Protein AF-A0A377AF64-F1 (afdb_monomer_lite)

Structure (mmCIF, N/CA/C/O backbone):
data_AF-A0A377AF64-F1
#
_entry.id   AF-A0A377AF64-F1
#
loop_
_atom_site.group_PDB
_atom_site.id
_atom_site.type_symbol
_atom_site.label_atom_id
_atom_site.label_alt_id
_atom_site.label_comp_id
_atom_site.label_asym_id
_atom_site.label_entity_id
_atom_site.label_seq_id
_atom_site.pdbx_PDB_ins_code
_atom_site.Cartn_x
_atom_site.Cartn_y
_atom_site.Cartn_z
_atom_site.occupancy
_atom_site.B_iso_or_equiv
_atom_site.auth_seq_id
_atom_site.auth_comp_id
_atom_site.auth_asym_id
_atom_site.auth_atom_id
_atom_site.pdbx_PDB_model_num
ATOM 1 N N . MET A 1 1 ? 1.279 -4.311 23.537 1.00 76.44 1 MET A N 1
ATOM 2 C CA . MET A 1 1 ? 1.696 -5.360 22.582 1.00 76.44 1 MET A CA 1
ATOM 3 C C . MET A 1 1 ? 2.418 -6.544 23.223 1.00 76.44 1 MET A C 1
ATOM 5 O O . MET A 1 1 ? 2.157 -7.641 22.779 1.00 76.44 1 MET A O 1
ATOM 9 N N . LYS A 1 2 ? 3.216 -6.393 24.296 1.00 90.75 2 LYS A N 1
ATOM 10 C CA . LYS A 1 2 ? 3.966 -7.503 24.945 1.00 90.75 2 LYS A CA 1
ATOM 11 C C . LYS A 1 2 ? 3.147 -8.701 25.486 1.00 90.75 2 LYS A C 1
ATOM 13 O O . LYS A 1 2 ? 3.741 -9.623 26.019 1.00 90.75 2 LYS A O 1
ATOM 18 N N . LEU A 1 3 ? 1.816 -8.647 25.427 1.00 95.25 3 LEU A N 1
ATOM 19 C CA . LEU A 1 3 ? 0.912 -9.705 25.903 1.00 95.25 3 LEU A CA 1
ATOM 20 C C . LEU A 1 3 ? 0.254 -10.485 24.755 1.00 95.25 3 LEU A C 1
ATOM 22 O O . LEU A 1 3 ? -0.526 -11.391 25.016 1.00 95.25 3 LEU A O 1
ATOM 26 N N . ILE A 1 4 ? 0.501 -10.083 23.508 1.00 95.44 4 ILE A N 1
ATOM 27 C CA . ILE A 1 4 ? 0.009 -10.789 22.328 1.00 95.44 4 ILE A CA 1
ATOM 28 C C . ILE A 1 4 ? 1.118 -11.751 21.925 1.00 95.44 4 ILE A C 1
ATOM 30 O O . ILE A 1 4 ? 2.231 -11.299 21.653 1.00 95.44 4 ILE A O 1
ATOM 34 N N . ASP A 1 5 ? 0.803 -13.040 21.918 1.00 94.75 5 ASP A N 1
ATOM 35 C CA . ASP A 1 5 ? 1.682 -14.082 21.403 1.00 94.75 5 ASP A CA 1
ATOM 36 C C . ASP A 1 5 ? 1.204 -14.489 20.009 1.00 94.75 5 ASP A C 1
ATOM 38 O O . ASP A 1 5 ? -0.002 -14.617 19.778 1.00 94.75 5 ASP A O 1
ATOM 42 N N . VAL A 1 6 ? 2.140 -14.610 19.074 1.00 95.75 6 VAL A N 1
ATOM 43 C CA . VAL A 1 6 ? 1.848 -14.956 17.682 1.00 95.75 6 VAL A CA 1
ATOM 44 C C . VAL A 1 6 ? 2.880 -15.971 17.225 1.00 95.75 6 VAL A C 1
ATOM 46 O O . VAL A 1 6 ? 4.077 -15.686 17.205 1.00 95.75 6 VAL A O 1
ATOM 49 N N . GLU A 1 7 ? 2.400 -17.146 16.839 1.00 95.75 7 GLU A N 1
ATOM 50 C CA . GLU A 1 7 ? 3.217 -18.197 16.245 1.00 95.75 7 GLU A CA 1
ATOM 51 C C . GLU A 1 7 ? 3.264 -18.007 14.725 1.00 95.75 7 GLU A C 1
ATOM 53 O O . GLU A 1 7 ? 2.236 -17.777 14.086 1.00 95.75 7 GLU A O 1
ATOM 58 N N . TYR A 1 8 ? 4.462 -18.094 14.147 1.00 94.31 8 TYR A N 1
ATOM 59 C CA . TYR A 1 8 ? 4.683 -17.924 12.712 1.00 94.31 8 TYR A CA 1
ATOM 60 C C . TYR A 1 8 ? 5.377 -19.150 12.130 1.00 94.31 8 TYR A C 1
ATOM 62 O O . TYR A 1 8 ? 6.356 -19.645 12.690 1.00 94.31 8 TYR A O 1
ATOM 70 N N . GLU A 1 9 ? 4.940 -19.563 10.945 1.00 92.75 9 GLU A N 1
ATOM 71 C CA . GLU A 1 9 ? 5.767 -20.346 10.034 1.00 92.75 9 GLU A CA 1
ATOM 72 C C . GLU A 1 9 ? 6.558 -19.370 9.152 1.00 92.75 9 GLU A C 1
ATOM 74 O O . GLU A 1 9 ? 5.989 -18.627 8.352 1.00 92.75 9 GLU A O 1
ATOM 79 N N . VAL A 1 10 ? 7.877 -19.312 9.339 1.00 92.88 10 VAL A N 1
ATOM 80 C CA . VAL A 1 10 ? 8.728 -18.357 8.619 1.00 92.88 10 VAL A CA 1
ATOM 81 C C . VAL A 1 10 ? 9.065 -18.901 7.233 1.00 92.88 10 VAL A C 1
ATOM 83 O O . VAL A 1 10 ? 9.777 -19.895 7.105 1.00 92.88 10 VAL A O 1
ATOM 86 N N . LEU A 1 11 ? 8.598 -18.208 6.195 1.00 90.00 11 LEU A N 1
ATOM 87 C CA . LEU A 1 11 ? 8.912 -18.516 4.800 1.00 90.00 11 LEU A CA 1
ATOM 88 C C . LEU A 1 11 ? 10.160 -17.761 4.319 1.00 90.00 11 LEU A C 1
ATOM 90 O O . LEU A 1 11 ? 10.578 -16.759 4.906 1.00 90.00 11 LEU A O 1
ATOM 94 N N . LYS A 1 12 ? 10.759 -18.235 3.220 1.00 91.50 12 LYS A N 1
ATOM 95 C CA . LYS A 1 12 ? 11.899 -17.567 2.574 1.00 91.50 12 LYS A CA 1
ATOM 96 C C . LYS A 1 12 ? 11.463 -16.175 2.080 1.00 91.50 12 LYS A C 1
ATOM 98 O O . LYS A 1 12 ? 10.531 -16.097 1.282 1.00 91.50 12 LYS A O 1
ATOM 103 N N . PRO A 1 13 ? 12.115 -15.081 2.508 1.00 92.19 13 PRO A N 1
ATOM 104 C CA . PRO A 1 13 ? 11.788 -13.754 2.005 1.00 92.19 13 PRO A CA 1
ATOM 105 C C . PRO A 1 13 ? 12.255 -13.593 0.554 1.00 92.19 13 PRO A C 1
ATOM 107 O O . PRO A 1 13 ? 13.301 -14.117 0.167 1.00 92.19 13 PRO A O 1
ATOM 110 N N . VAL A 1 14 ? 11.486 -12.834 -0.224 1.00 91.94 14 VAL A N 1
ATOM 111 C CA . VAL A 1 14 ? 11.796 -12.441 -1.603 1.00 91.94 14 VAL A CA 1
ATOM 112 C C . VAL A 1 14 ? 12.057 -10.938 -1.611 1.00 91.94 14 VAL A C 1
ATOM 114 O O . VAL A 1 14 ? 11.153 -10.147 -1.350 1.00 91.94 14 VAL A O 1
ATOM 117 N N . MET A 1 15 ? 13.301 -10.541 -1.872 1.00 90.00 15 MET A N 1
ATOM 118 C CA . MET A 1 15 ? 13.790 -9.168 -1.689 1.00 90.00 15 MET A CA 1
ATOM 119 C C . MET A 1 15 ? 14.252 -8.509 -2.995 1.00 90.00 15 MET A C 1
ATOM 121 O O . MET A 1 15 ? 14.629 -7.332 -3.003 1.00 90.00 15 MET A O 1
ATOM 125 N N . SER A 1 16 ? 14.232 -9.242 -4.110 1.00 88.8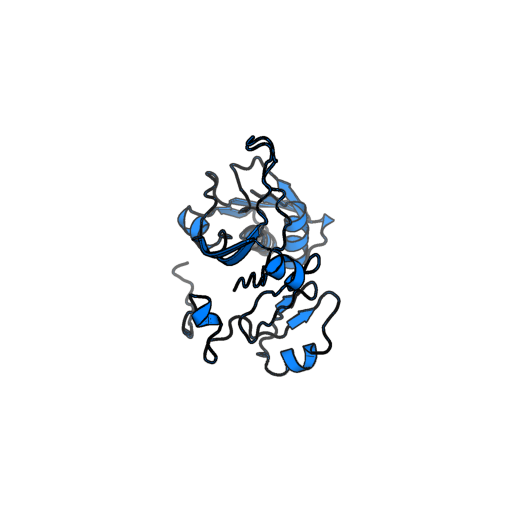8 16 SER A N 1
ATOM 126 C CA . SER A 1 16 ? 14.569 -8.723 -5.435 1.00 88.88 16 SER A CA 1
ATOM 127 C C . SER A 1 16 ? 13.618 -9.227 -6.520 1.00 88.88 16 SER A C 1
ATOM 129 O O . SER A 1 16 ? 12.899 -10.207 -6.342 1.00 88.88 16 SER A O 1
ATOM 131 N N . ILE A 1 17 ? 13.620 -8.537 -7.665 1.00 87.44 17 ILE A N 1
ATOM 132 C CA . ILE A 1 17 ? 12.829 -8.931 -8.838 1.00 87.44 17 ILE A CA 1
ATOM 133 C C . ILE A 1 17 ? 13.297 -10.296 -9.359 1.00 87.44 17 ILE A C 1
ATOM 135 O O . ILE A 1 17 ? 12.462 -11.135 -9.681 1.00 87.44 17 ILE A O 1
ATOM 139 N N . ASP A 1 18 ? 14.609 -10.535 -9.390 1.00 89.25 18 ASP A N 1
ATOM 140 C CA . ASP A 1 18 ? 15.175 -11.806 -9.850 1.00 89.25 18 ASP A CA 1
ATOM 141 C C . ASP A 1 18 ? 14.765 -12.964 -8.935 1.00 89.25 18 ASP A C 1
ATOM 143 O O . ASP A 1 18 ? 14.355 -14.015 -9.419 1.00 89.25 18 ASP A O 1
ATOM 147 N N . GLU A 1 19 ? 14.794 -12.752 -7.614 1.00 92.69 19 GLU A N 1
ATOM 148 C CA . GLU A 1 19 ? 14.295 -13.733 -6.645 1.00 92.69 19 GLU A CA 1
ATOM 149 C C . GLU A 1 19 ? 12.797 -13.990 -6.811 1.00 92.69 19 GLU A C 1
ATOM 151 O O . GLU A 1 19 ? 12.375 -15.133 -6.700 1.00 92.69 19 GLU A O 1
ATOM 156 N N . ALA A 1 20 ? 11.995 -12.958 -7.093 1.00 92.31 20 ALA A N 1
ATOM 157 C CA . ALA A 1 20 ? 10.553 -13.102 -7.291 1.00 92.31 20 ALA A CA 1
ATOM 158 C C . ALA A 1 20 ? 10.206 -13.862 -8.577 1.00 92.31 20 ALA A C 1
ATOM 160 O O . ALA A 1 20 ? 9.173 -14.528 -8.635 1.00 92.31 20 ALA A O 1
ATOM 161 N N . MET A 1 21 ? 11.057 -13.738 -9.599 1.00 89.19 21 MET A N 1
ATOM 162 C CA . MET A 1 21 ? 10.895 -14.364 -10.910 1.00 89.19 21 MET A CA 1
ATOM 163 C C . MET A 1 21 ? 11.502 -15.768 -11.008 1.00 89.19 21 MET A C 1
ATOM 165 O O . MET A 1 21 ? 11.299 -16.431 -12.029 1.00 89.19 21 MET A O 1
ATOM 169 N N . ALA A 1 22 ? 12.252 -16.209 -9.997 1.00 91.19 22 ALA A N 1
ATOM 170 C CA . ALA A 1 22 ? 12.804 -17.553 -9.959 1.00 91.19 22 ALA A CA 1
ATOM 171 C C . ALA A 1 22 ? 11.681 -18.604 -9.967 1.00 91.19 22 ALA A C 1
ATOM 173 O O . ALA A 1 22 ? 10.600 -18.392 -9.421 1.00 91.19 22 ALA A O 1
ATOM 174 N N . GLU A 1 23 ? 11.931 -19.751 -10.597 1.00 88.25 23 GLU A N 1
ATOM 175 C CA . GLU A 1 23 ? 10.934 -20.823 -10.724 1.00 88.25 23 GLU A CA 1
ATOM 176 C C . GLU A 1 23 ? 10.538 -21.419 -9.361 1.00 88.25 23 GLU A C 1
ATOM 178 O O . GLU A 1 23 ? 9.404 -21.855 -9.181 1.00 88.25 23 GLU A O 1
ATOM 183 N N . ASP A 1 24 ? 11.453 -21.381 -8.388 1.00 89.56 24 ASP A N 1
ATOM 184 C CA . ASP A 1 24 ? 11.275 -21.844 -7.010 1.00 89.56 24 ASP A CA 1
ATOM 185 C C . ASP A 1 24 ? 10.905 -20.717 -6.026 1.00 89.56 24 ASP A C 1
ATOM 187 O O . ASP A 1 24 ? 10.957 -20.909 -4.806 1.00 89.56 24 ASP A O 1
ATOM 191 N N . ALA A 1 25 ? 10.557 -19.526 -6.527 1.00 91.88 25 ALA A N 1
ATOM 192 C CA . ALA A 1 25 ? 10.189 -18.399 -5.684 1.00 91.88 25 ALA A CA 1
ATOM 193 C C . ALA A 1 25 ? 8.916 -18.708 -4.872 1.00 91.88 25 ALA A C 1
ATOM 195 O O . ALA A 1 25 ? 7.919 -19.165 -5.438 1.00 91.88 25 ALA A O 1
ATOM 196 N N . PRO A 1 26 ? 8.893 -18.403 -3.562 1.00 91.06 26 PRO A N 1
ATOM 197 C CA . PRO A 1 26 ? 7.657 -18.405 -2.791 1.00 91.06 26 PRO A CA 1
ATOM 198 C C . PRO A 1 26 ? 6.610 -17.504 -3.455 1.00 91.06 26 PRO A C 1
ATOM 200 O O . PRO A 1 26 ? 6.911 -16.376 -3.856 1.00 91.06 26 PRO A O 1
ATOM 203 N N . VAL A 1 27 ? 5.379 -17.999 -3.577 1.00 89.62 27 VAL A N 1
ATOM 204 C CA . VAL A 1 27 ? 4.260 -17.224 -4.124 1.00 89.62 27 VAL A CA 1
ATOM 205 C C . VAL A 1 27 ? 3.716 -16.313 -3.028 1.00 89.62 27 VAL A C 1
ATOM 207 O O . VAL A 1 27 ? 3.308 -16.795 -1.976 1.00 89.62 27 VAL A O 1
ATOM 210 N N . VAL A 1 28 ? 3.708 -15.000 -3.278 1.00 89.81 28 VAL A N 1
ATOM 211 C CA . VAL A 1 28 ? 3.253 -14.000 -2.291 1.00 89.81 28 VAL A CA 1
ATOM 212 C C . VAL A 1 28 ? 1.728 -13.961 -2.179 1.00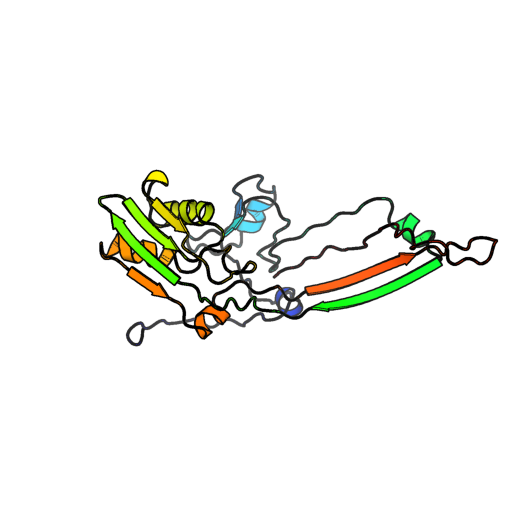 89.81 28 VAL A C 1
ATOM 214 O O . VAL A 1 28 ? 1.192 -13.846 -1.084 1.00 89.81 28 VAL A O 1
ATOM 217 N N . HIS A 1 29 ? 1.039 -14.056 -3.316 1.00 90.12 29 HIS A N 1
ATOM 218 C CA . HIS A 1 29 ? -0.419 -14.037 -3.402 1.00 90.12 29 HIS A CA 1
ATOM 219 C C . HIS A 1 29 ? -0.911 -15.379 -3.920 1.00 90.12 29 HIS A C 1
ATOM 221 O O . HIS A 1 29 ? -0.955 -15.622 -5.133 1.00 90.12 29 HIS A O 1
ATOM 227 N N . ASP A 1 30 ? -1.223 -16.270 -2.983 1.00 90.19 30 ASP A N 1
ATOM 228 C CA . ASP A 1 30 ? -1.691 -17.614 -3.272 1.00 90.19 30 ASP A CA 1
ATOM 229 C C . ASP A 1 30 ? -3.215 -17.780 -3.112 1.00 90.19 30 ASP A C 1
ATOM 231 O O . ASP A 1 30 ? -3.745 -18.844 -3.446 1.00 90.19 30 ASP A O 1
ATOM 235 N N . GLU A 1 31 ? -3.938 -16.736 -2.707 1.00 92.56 31 GLU A N 1
ATOM 236 C CA . GLU A 1 31 ? -5.395 -16.731 -2.548 1.00 92.56 31 GLU A CA 1
ATOM 237 C C . GLU A 1 31 ? -6.134 -16.783 -3.903 1.00 92.56 31 GLU A C 1
ATOM 239 O O . GLU A 1 31 ? -5.567 -16.426 -4.941 1.00 92.56 31 GLU A O 1
ATOM 244 N N . PRO A 1 32 ? -7.415 -17.200 -3.944 1.00 92.62 32 PRO A N 1
ATOM 245 C CA . PRO A 1 32 ? -8.224 -17.103 -5.151 1.00 92.62 32 PRO A CA 1
ATOM 246 C C . PRO A 1 32 ? -8.381 -15.649 -5.607 1.00 92.62 32 PRO A C 1
ATOM 248 O O . PRO A 1 32 ? -8.725 -14.759 -4.824 1.00 92.62 32 PRO A O 1
ATOM 251 N N . VAL A 1 33 ? -8.178 -15.419 -6.898 1.00 92.56 33 VAL A N 1
ATOM 252 C CA . VAL A 1 33 ? -8.320 -14.119 -7.544 1.00 92.56 33 VAL A CA 1
ATOM 253 C C . VAL A 1 33 ? -9.779 -13.886 -7.918 1.00 92.56 33 VAL A C 1
ATOM 255 O O . VAL A 1 33 ? -10.445 -14.757 -8.479 1.00 92.56 33 VAL A O 1
ATOM 258 N N . VAL A 1 34 ? -10.272 -12.681 -7.650 1.00 93.19 34 VAL A N 1
ATOM 259 C CA . VAL A 1 34 ? -11.605 -12.221 -8.045 1.00 93.19 34 VAL A CA 1
ATOM 260 C C . VAL A 1 34 ? -11.469 -10.923 -8.826 1.00 93.19 34 VAL A C 1
ATOM 262 O O . VAL A 1 34 ? -10.934 -9.935 -8.322 1.00 93.19 34 VAL A O 1
ATOM 265 N N . TYR A 1 35 ? -11.999 -10.903 -10.048 1.00 93.56 35 TYR A N 1
ATOM 266 C CA . TYR A 1 35 ? -12.056 -9.689 -10.855 1.00 93.56 35 TYR A CA 1
ATOM 267 C C . TYR A 1 35 ? -13.360 -8.930 -10.613 1.00 93.56 35 TYR A C 1
ATOM 269 O O . TYR A 1 35 ? -14.443 -9.501 -10.720 1.00 93.56 35 TYR A O 1
ATOM 277 N N . VAL A 1 36 ? -13.273 -7.629 -10.322 1.00 92.44 36 VAL A N 1
ATOM 278 C CA . VAL A 1 36 ? -14.469 -6.772 -10.181 1.00 92.44 36 VAL A CA 1
ATOM 279 C C . VAL A 1 36 ? -15.122 -6.526 -11.540 1.00 92.44 36 VAL A C 1
ATOM 281 O O . VAL A 1 36 ? -16.346 -6.501 -11.645 1.00 92.44 36 VAL A O 1
ATOM 284 N N . ALA A 1 37 ? -14.311 -6.343 -12.580 1.00 92.69 37 ALA A N 1
ATOM 285 C CA . ALA A 1 37 ? -14.771 -6.174 -13.947 1.00 92.69 37 ALA A CA 1
ATOM 286 C C . ALA A 1 37 ? -13.813 -6.858 -14.929 1.00 92.69 37 ALA A C 1
ATOM 288 O O . ALA A 1 37 ? -12.597 -6.760 -14.779 1.00 92.69 37 ALA A O 1
ATOM 289 N N . GLY A 1 38 ? -14.375 -7.505 -15.955 1.00 92.62 38 GLY A N 1
ATOM 290 C CA . GLY A 1 38 ? -13.626 -8.034 -17.097 1.00 92.62 38 GLY A CA 1
ATOM 291 C C . GLY A 1 38 ? -12.730 -9.232 -16.788 1.00 92.62 38 GLY A C 1
ATOM 292 O O . GLY A 1 38 ? -11.603 -9.244 -17.253 1.00 92.62 38 GLY A O 1
ATOM 293 N N . ALA A 1 39 ? -13.186 -10.210 -16.001 1.00 91.50 39 ALA A N 1
ATOM 294 C CA . ALA A 1 39 ? -12.410 -11.424 -15.731 1.00 91.50 39 ALA A CA 1
ATOM 295 C C . ALA A 1 39 ? -11.849 -12.057 -17.028 1.00 91.50 39 ALA A C 1
ATOM 297 O O . ALA A 1 39 ? -12.595 -12.152 -18.005 1.00 91.50 39 ALA A O 1
ATOM 298 N N . PRO A 1 40 ? -10.567 -12.471 -17.057 1.00 89.31 40 PRO A N 1
ATOM 299 C CA . PRO A 1 40 ? -10.016 -13.199 -18.194 1.00 89.31 40 PRO A CA 1
ATOM 300 C C . PRO A 1 40 ? -10.582 -14.622 -18.252 1.00 89.31 40 PRO 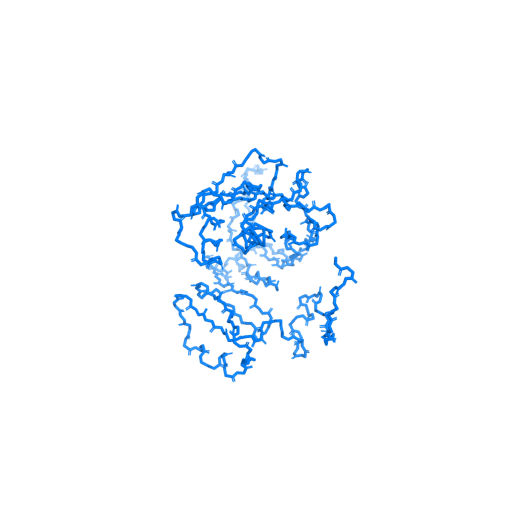A C 1
ATOM 302 O O . PRO A 1 40 ? -10.902 -15.206 -17.217 1.00 89.31 40 PRO A O 1
ATOM 305 N N . ASP A 1 41 ? -10.612 -15.212 -19.447 1.00 90.06 41 ASP A N 1
ATOM 306 C CA . ASP A 1 41 ? -11.058 -16.600 -19.645 1.00 90.06 41 ASP A CA 1
ATOM 307 C C . ASP A 1 41 ? -10.178 -17.619 -18.892 1.00 90.06 41 ASP A C 1
ATOM 309 O O . ASP A 1 41 ? -10.622 -18.719 -18.588 1.00 90.06 41 ASP A O 1
ATOM 313 N N . THR A 1 42 ? -8.944 -17.241 -18.536 1.00 87.81 42 THR A N 1
ATOM 314 C CA . THR A 1 42 ? -7.993 -18.078 -17.784 1.00 87.81 42 THR A CA 1
ATOM 315 C C . THR A 1 42 ? -8.252 -18.118 -16.278 1.00 87.81 42 THR A C 1
ATOM 317 O O . THR A 1 42 ? -7.546 -18.828 -15.571 1.00 87.81 42 THR A O 1
ATOM 320 N N . LEU A 1 43 ? -9.230 -17.363 -15.758 1.00 90.06 43 LEU A N 1
ATOM 321 C CA . LEU A 1 43 ? -9.409 -17.186 -14.312 1.00 90.06 43 LEU A CA 1
ATOM 322 C C . LEU A 1 43 ? -9.646 -18.503 -13.558 1.00 90.06 43 LEU A C 1
ATOM 324 O O . LEU A 1 43 ? -9.181 -18.651 -12.429 1.00 90.06 43 LEU A O 1
ATOM 328 N N . GLU A 1 44 ? -10.392 -19.437 -14.151 1.00 89.44 44 GLU A N 1
ATOM 329 C CA . GLU A 1 44 ? -10.665 -20.738 -13.530 1.00 89.44 44 GLU A CA 1
ATOM 330 C C . GLU A 1 44 ? -9.372 -21.544 -13.359 1.00 89.44 44 GLU A C 1
ATOM 332 O O . GLU A 1 44 ? -9.061 -21.987 -12.251 1.00 89.44 44 GLU A O 1
ATOM 337 N N . ASP A 1 45 ? -8.564 -21.621 -14.417 1.00 87.81 45 ASP A N 1
ATOM 338 C CA . ASP A 1 45 ? -7.252 -22.267 -14.393 1.00 87.81 45 ASP A CA 1
ATOM 339 C C . ASP A 1 45 ? -6.298 -21.563 -13.415 1.00 87.81 45 ASP A C 1
ATOM 341 O O . ASP A 1 45 ? -5.635 -22.225 -12.615 1.00 87.81 45 ASP A O 1
ATOM 345 N N . ASP A 1 46 ? -6.274 -20.225 -13.405 1.00 84.50 46 ASP A N 1
ATOM 346 C CA . ASP A 1 46 ? -5.434 -19.419 -12.505 1.00 84.50 46 ASP A CA 1
ATOM 347 C C . ASP A 1 46 ? -5.776 -19.648 -11.015 1.00 84.50 46 ASP A C 1
ATOM 349 O O . ASP A 1 46 ? -4.905 -19.540 -10.138 1.00 84.50 46 ASP A O 1
ATOM 353 N N . ASN A 1 47 ? -7.037 -19.989 -10.725 1.00 90.75 47 ASN A N 1
ATOM 354 C CA . ASN A 1 47 ? -7.541 -20.282 -9.383 1.00 90.75 47 ASN A CA 1
ATOM 355 C C . ASN A 1 47 ? -7.508 -21.771 -9.005 1.00 90.75 47 ASN A C 1
ATOM 357 O O . ASN A 1 47 ? -7.676 -22.086 -7.825 1.00 90.75 47 ASN A O 1
ATOM 361 N N . SER A 1 48 ? -7.259 -22.681 -9.950 1.00 87.81 48 SER A N 1
ATOM 362 C CA . SER A 1 48 ? -7.251 -24.135 -9.706 1.00 87.81 48 SER A CA 1
ATOM 363 C C . SER A 1 48 ? -6.245 -24.577 -8.630 1.00 87.81 48 SER A C 1
ATOM 365 O O . SER A 1 48 ? -6.479 -25.551 -7.915 1.00 87.81 48 SER A O 1
ATOM 367 N N . HIS A 1 49 ? -5.155 -23.821 -8.467 1.00 82.44 49 HIS A N 1
ATOM 368 C CA . HIS A 1 49 ? -4.090 -24.063 -7.489 1.00 82.44 49 HIS A CA 1
ATOM 369 C C . HIS A 1 49 ? -4.087 -23.060 -6.322 1.00 82.44 49 HIS A C 1
ATOM 371 O O . HIS A 1 49 ? -3.084 -22.920 -5.622 1.00 82.44 49 HIS A O 1
ATOM 377 N N . ALA A 1 50 ? -5.183 -22.325 -6.121 1.00 87.12 50 ALA A N 1
ATOM 378 C CA . ALA A 1 50 ? -5.282 -21.339 -5.055 1.00 87.12 50 ALA A CA 1
ATOM 379 C C . ALA A 1 50 ? -5.406 -21.968 -3.661 1.00 87.12 50 ALA A C 1
ATOM 381 O O . ALA A 1 50 ? -6.144 -22.936 -3.460 1.00 87.12 50 ALA A O 1
ATOM 382 N N . ALA A 1 51 ? -4.743 -21.361 -2.676 1.00 85.19 51 ALA A N 1
ATOM 383 C CA . ALA A 1 51 ? -4.890 -21.714 -1.275 1.00 85.19 51 ALA A CA 1
ATOM 384 C C . ALA A 1 51 ? -6.299 -21.345 -0.788 1.00 85.19 51 ALA A C 1
ATOM 386 O O . ALA A 1 51 ? -6.713 -20.187 -0.818 1.00 85.19 51 ALA A O 1
ATOM 387 N N . GLN A 1 52 ? -7.054 -22.332 -0.314 1.00 79.44 52 GLN A N 1
ATOM 388 C CA . GLN A 1 52 ? -8.441 -22.149 0.119 1.00 79.44 52 GLN A CA 1
ATOM 389 C C . GLN A 1 52 ? -8.509 -21.664 1.576 1.00 79.44 52 GLN A C 1
ATOM 391 O O . GLN A 1 52 ? -8.920 -22.402 2.469 1.00 79.44 52 GLN A O 1
ATOM 396 N N . ARG A 1 53 ? -8.084 -20.418 1.824 1.00 79.06 53 ARG A N 1
ATOM 397 C CA . ARG A 1 53 ? -8.089 -19.790 3.165 1.00 79.06 53 ARG A CA 1
ATOM 398 C C . ARG A 1 53 ? -9.327 -18.930 3.466 1.00 79.06 53 ARG A C 1
ATOM 400 O O . ARG A 1 53 ? -9.406 -18.320 4.524 1.00 79.06 53 ARG A O 1
ATOM 407 N N . GLY A 1 54 ? -10.300 -18.868 2.552 1.00 76.06 54 GLY A N 1
ATOM 408 C CA . GLY A 1 54 ? -11.484 -17.998 2.674 1.00 76.06 54 GLY A CA 1
ATOM 409 C C . GLY A 1 54 ? -11.220 -16.518 2.361 1.00 76.06 54 GLY A C 1
ATOM 410 O O . GLY A 1 54 ? -12.123 -15.691 2.470 1.00 76.06 54 GLY A O 1
ATOM 411 N N . GLU A 1 55 ? -9.997 -16.189 1.954 1.00 85.25 55 GLU A N 1
ATOM 412 C CA . GLU A 1 55 ? -9.579 -14.865 1.503 1.00 85.25 55 GLU A CA 1
ATOM 413 C C . GLU A 1 55 ? -9.602 -14.791 -0.028 1.00 85.25 55 GLU A C 1
ATOM 415 O O . GLU A 1 55 ? -9.561 -15.814 -0.709 1.00 85.25 55 GLU A O 1
ATOM 420 N N . HIS A 1 56 ? -9.678 -13.577 -0.577 1.00 89.81 56 HIS A N 1
ATOM 421 C CA . HIS A 1 56 ? -9.664 -13.355 -2.021 1.00 89.81 56 HIS A CA 1
ATOM 422 C C . HIS A 1 56 ? -8.778 -12.169 -2.384 1.00 89.81 56 HIS A C 1
ATOM 424 O O . HIS A 1 56 ? -8.929 -11.080 -1.821 1.00 89.81 56 HIS A O 1
ATOM 430 N N . MET A 1 57 ? -7.935 -12.343 -3.400 1.00 90.62 57 MET A N 1
ATOM 431 C CA . MET A 1 57 ? -7.229 -11.233 -4.029 1.00 90.62 57 MET A CA 1
ATOM 432 C C . MET A 1 57 ? -8.173 -10.538 -5.014 1.00 90.62 57 MET A C 1
ATOM 434 O O . MET A 1 57 ? -8.562 -11.104 -6.033 1.00 90.62 57 MET A O 1
ATOM 438 N N . ILE A 1 58 ? -8.552 -9.294 -4.724 1.00 90.94 58 ILE A N 1
ATOM 439 C CA 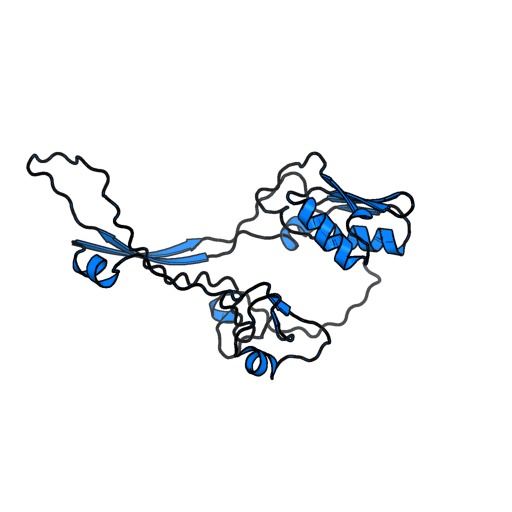. ILE A 1 58 ? -9.462 -8.530 -5.585 1.00 90.94 58 ILE A CA 1
ATOM 440 C C . ILE A 1 58 ? -8.659 -7.720 -6.602 1.00 90.94 58 ILE A C 1
ATOM 442 O O . ILE A 1 58 ? -7.916 -6.810 -6.234 1.00 90.94 58 ILE A O 1
ATOM 446 N N . ILE A 1 59 ? -8.881 -7.986 -7.888 1.00 91.62 59 ILE A N 1
ATOM 447 C CA . ILE A 1 59 ? -8.322 -7.210 -8.996 1.00 91.62 59 ILE A CA 1
ATOM 448 C C . ILE A 1 59 ? -9.453 -6.430 -9.666 1.00 91.62 59 ILE A C 1
ATOM 450 O O . ILE A 1 59 ? -10.441 -6.988 -10.133 1.00 91.62 59 ILE A O 1
ATOM 454 N N . ASN A 1 60 ? -9.337 -5.104 -9.722 1.00 91.06 60 ASN A N 1
ATOM 455 C CA . ASN A 1 60 ? -10.448 -4.285 -10.214 1.00 91.06 60 ASN A CA 1
ATOM 456 C C . ASN A 1 60 ? -10.712 -4.469 -11.719 1.00 91.06 60 ASN A C 1
ATOM 458 O O . ASN A 1 60 ? -11.862 -4.402 -12.144 1.00 91.06 60 ASN A O 1
ATOM 462 N N . PHE A 1 61 ? -9.659 -4.670 -12.513 1.00 93.25 61 PHE A N 1
ATOM 463 C CA . PHE A 1 61 ? -9.722 -4.839 -13.966 1.00 93.25 61 PHE A CA 1
ATOM 464 C C . PHE A 1 61 ? -8.456 -5.548 -14.487 1.00 93.25 61 PHE A C 1
ATOM 466 O O . PHE A 1 61 ? -7.440 -5.556 -13.787 1.00 93.25 61 PHE A O 1
ATOM 473 N N . PRO A 1 62 ? -8.468 -6.133 -15.700 1.00 91.25 62 PRO A N 1
ATOM 474 C CA . PRO A 1 62 ? -7.315 -6.834 -16.268 1.00 91.25 62 PRO A CA 1
ATOM 475 C C . PRO A 1 62 ? -6.125 -5.910 -16.515 1.00 91.25 62 PRO A C 1
ATOM 477 O O . PRO A 1 62 ? -6.065 -5.188 -17.504 1.00 91.25 62 PRO A O 1
ATOM 480 N N . ILE A 1 63 ? -5.149 -5.967 -15.613 1.00 90.81 63 ILE A N 1
ATOM 481 C CA . ILE A 1 63 ? -3.883 -5.220 -15.697 1.00 90.81 63 ILE A CA 1
ATOM 482 C C . ILE A 1 63 ? -2.686 -6.120 -16.020 1.00 90.81 63 ILE A C 1
ATOM 484 O O . ILE A 1 63 ? -1.551 -5.782 -15.700 1.00 90.81 63 ILE A O 1
ATOM 488 N N . GLY A 1 64 ? -2.933 -7.307 -16.581 1.00 90.12 64 GLY A N 1
ATOM 489 C CA . GLY A 1 64 ? -1.881 -8.291 -16.855 1.00 90.12 64 GLY A CA 1
ATOM 490 C C . GLY A 1 64 ? -1.233 -8.880 -15.595 1.00 90.12 64 GLY A C 1
ATOM 491 O O . GLY A 1 64 ? -0.092 -9.332 -15.657 1.00 90.12 64 GLY A O 1
ATOM 492 N N . SER A 1 65 ? -1.937 -8.846 -14.460 1.00 90.25 65 SER A N 1
ATOM 493 C CA . SER A 1 65 ? -1.504 -9.486 -13.215 1.00 90.25 65 SER A CA 1
ATOM 494 C C . SER A 1 65 ? -1.395 -11.002 -13.392 1.00 90.25 65 SER A C 1
ATOM 496 O O . SER A 1 65 ? -2.245 -11.609 -14.043 1.00 90.25 65 SER A O 1
ATOM 498 N N . ARG A 1 66 ? -0.347 -11.606 -12.824 1.00 88.44 66 ARG A N 1
ATOM 499 C CA . ARG A 1 66 ? -0.143 -13.061 -12.744 1.00 88.44 66 ARG A CA 1
ATOM 500 C C . ARG A 1 66 ? 0.397 -13.400 -11.348 1.00 88.44 66 ARG A C 1
ATOM 502 O O . ARG A 1 66 ? 1.607 -13.601 -11.204 1.00 88.44 66 ARG A O 1
ATOM 509 N N . PRO A 1 67 ? -0.472 -13.455 -10.321 1.00 88.56 67 PRO A N 1
ATOM 510 C CA . PRO A 1 67 ? -0.066 -13.636 -8.922 1.00 88.56 67 PRO A CA 1
ATOM 511 C C . PRO A 1 67 ? 0.784 -14.890 -8.683 1.00 88.56 67 PRO A C 1
ATOM 513 O O . PRO A 1 67 ? 1.799 -14.827 -7.999 1.00 88.56 67 PRO A O 1
ATOM 516 N N . ARG A 1 68 ? 0.469 -15.994 -9.379 1.00 86.56 68 ARG A N 1
ATOM 517 C CA . ARG A 1 68 ? 1.219 -17.268 -9.336 1.00 86.56 68 ARG A CA 1
ATOM 518 C C . ARG A 1 68 ? 2.662 -17.181 -9.840 1.00 86.56 68 ARG A C 1
ATOM 520 O O . ARG A 1 68 ? 3.416 -18.129 -9.690 1.00 86.56 68 ARG A O 1
ATOM 527 N N . LYS A 1 69 ? 3.027 -16.071 -10.481 1.00 88.69 69 LYS A N 1
ATOM 528 C CA . LYS A 1 69 ? 4.376 -15.789 -10.988 1.00 88.69 69 LYS A CA 1
ATOM 529 C C . LYS A 1 69 ? 4.997 -14.564 -10.312 1.00 88.69 69 LYS A C 1
ATOM 531 O O . LYS A 1 69 ? 5.935 -13.998 -10.863 1.00 88.69 69 LYS A O 1
ATOM 536 N N . ASN A 1 70 ? 4.422 -14.104 -9.195 1.00 92.50 70 ASN A N 1
ATOM 537 C CA . ASN A 1 70 ? 4.803 -12.867 -8.510 1.00 92.50 70 ASN A CA 1
ATOM 538 C C . ASN A 1 70 ? 4.813 -11.632 -9.439 1.00 92.50 70 ASN A C 1
ATOM 540 O O . ASN A 1 70 ? 5.654 -10.743 -9.319 1.00 92.50 70 ASN A O 1
ATOM 544 N N . ILE A 1 71 ? 3.877 -11.568 -10.398 1.00 90.69 71 ILE A N 1
ATOM 545 C CA . ILE A 1 71 ? 3.708 -10.412 -11.292 1.00 90.69 71 ILE A CA 1
ATOM 546 C C . ILE A 1 71 ? 2.458 -9.645 -10.866 1.00 90.69 71 ILE A C 1
ATOM 548 O O . ILE A 1 71 ? 1.341 -10.080 -11.156 1.00 90.69 71 ILE A O 1
ATOM 552 N N . ALA A 1 72 ? 2.625 -8.477 -10.240 1.00 90.75 72 ALA A N 1
ATOM 553 C CA . ALA A 1 72 ? 1.486 -7.660 -9.817 1.00 90.75 72 ALA A CA 1
ATOM 554 C C . ALA A 1 72 ? 0.722 -7.060 -11.011 1.00 90.75 72 ALA A C 1
ATOM 556 O O . ALA A 1 72 ? -0.510 -7.037 -11.011 1.00 90.75 72 ALA A O 1
ATOM 557 N N . ALA A 1 73 ? 1.437 -6.620 -12.054 1.00 91.31 73 ALA A N 1
ATOM 558 C CA . ALA A 1 73 ? 0.865 -6.067 -13.282 1.00 91.31 73 ALA A CA 1
ATOM 559 C C . ALA A 1 73 ? 1.825 -6.195 -14.479 1.00 91.31 73 ALA A C 1
ATOM 561 O O . ALA A 1 73 ? 3.042 -6.309 -14.318 1.00 91.31 73 ALA A O 1
ATOM 562 N N . SER A 1 74 ? 1.280 -6.138 -15.696 1.00 91.00 74 SER A N 1
ATOM 563 C CA . SER A 1 74 ? 2.050 -6.137 -16.939 1.00 91.00 74 SER A CA 1
ATOM 564 C C . SER A 1 74 ? 1.342 -5.337 -18.031 1.00 91.00 74 SER A C 1
ATOM 566 O O . SER A 1 74 ? 0.151 -5.520 -18.276 1.00 91.00 74 SER A O 1
ATOM 568 N N . ILE A 1 75 ? 2.085 -4.457 -18.708 1.00 88.00 75 ILE A N 1
ATOM 569 C CA . ILE A 1 75 ? 1.568 -3.589 -19.769 1.00 88.00 75 ILE A CA 1
ATOM 570 C C . ILE A 1 75 ? 2.475 -3.722 -20.991 1.00 88.00 75 ILE A C 1
ATOM 572 O O . ILE A 1 75 ? 3.693 -3.614 -20.889 1.00 88.00 75 ILE A O 1
ATOM 576 N N . HIS A 1 76 ? 1.880 -3.930 -22.161 1.00 87.75 76 HIS A N 1
ATOM 577 C CA . HIS A 1 76 ? 2.599 -3.962 -23.431 1.00 87.75 76 HIS A CA 1
ATOM 578 C C . HIS A 1 76 ? 1.919 -3.009 -24.406 1.00 87.75 76 HIS A C 1
ATOM 580 O O . HIS A 1 76 ? 0.694 -2.984 -24.503 1.00 87.75 76 HIS A O 1
ATOM 586 N N . GLY A 1 77 ? 2.711 -2.221 -25.124 1.00 85.81 77 GLY A N 1
ATOM 587 C CA . GLY A 1 77 ? 2.211 -1.270 -26.105 1.00 85.81 77 GLY A CA 1
ATOM 588 C C . GLY A 1 77 ? 3.346 -0.697 -26.941 1.00 85.81 77 GLY A C 1
ATOM 589 O O . GLY A 1 77 ? 4.509 -0.763 -26.549 1.00 85.81 77 GLY A O 1
ATOM 590 N N . HIS A 1 78 ? 2.998 -0.148 -28.098 1.00 85.06 78 HIS A N 1
ATOM 591 C CA . HIS A 1 78 ? 3.907 0.582 -28.974 1.00 85.06 78 HIS A CA 1
ATOM 592 C C . HIS A 1 78 ? 3.157 1.760 -29.600 1.00 85.06 78 HIS A C 1
ATOM 594 O O . HIS A 1 78 ? 1.927 1.760 -29.673 1.00 85.06 78 HIS A O 1
ATOM 600 N N . ILE A 1 79 ? 3.900 2.774 -30.034 1.00 87.12 79 ILE A N 1
ATOM 601 C CA . ILE A 1 79 ? 3.367 3.918 -30.774 1.00 87.12 79 ILE A CA 1
ATOM 602 C C . ILE A 1 79 ? 4.204 4.048 -32.047 1.00 87.12 79 ILE A C 1
ATOM 604 O O . ILE A 1 79 ? 5.413 4.241 -31.963 1.00 87.12 79 ILE A O 1
ATOM 608 N N . GLY A 1 80 ? 3.557 3.964 -33.211 1.00 89.31 80 GLY A N 1
ATOM 609 C CA . GLY A 1 80 ? 4.229 4.022 -34.512 1.00 89.31 80 GLY A CA 1
ATOM 610 C C . GLY A 1 80 ? 4.949 2.726 -34.903 1.00 89.31 80 GLY A C 1
ATOM 611 O O . GLY A 1 80 ? 4.774 1.686 -34.270 1.00 89.31 80 GLY A O 1
ATOM 612 N N . ASP A 1 81 ? 5.740 2.806 -35.974 1.00 89.00 81 ASP A N 1
ATOM 613 C CA . ASP A 1 81 ? 6.554 1.700 -36.486 1.00 89.00 81 ASP A CA 1
ATOM 614 C C . ASP A 1 81 ? 7.964 1.769 -35.884 1.00 89.00 81 ASP A C 1
ATOM 616 O O . ASP A 1 81 ? 8.797 2.597 -36.262 1.00 89.00 81 ASP A O 1
ATOM 620 N N . MET A 1 82 ? 8.192 0.915 -34.889 1.00 86.00 82 MET A N 1
ATOM 621 C CA . MET A 1 82 ? 9.446 0.845 -34.143 1.00 86.00 82 MET A CA 1
ATOM 622 C C . MET A 1 82 ? 10.595 0.302 -34.995 1.00 86.00 82 MET A C 1
ATOM 624 O O . MET A 1 82 ? 11.714 0.799 -34.882 1.00 86.00 82 MET A O 1
ATOM 628 N N . ASP A 1 83 ? 10.326 -0.706 -35.827 1.00 89.31 83 ASP A N 1
ATOM 629 C CA . ASP A 1 83 ? 11.353 -1.382 -36.620 1.00 89.31 83 ASP A CA 1
ATOM 630 C C . ASP A 1 83 ? 11.897 -0.429 -37.680 1.00 89.31 83 ASP A C 1
ATOM 632 O O . ASP A 1 83 ? 13.113 -0.277 -37.814 1.00 89.31 83 ASP A O 1
ATOM 636 N N . LYS A 1 84 ? 10.999 0.308 -38.347 1.00 90.19 84 LYS A N 1
ATOM 637 C CA . LYS A 1 84 ? 11.389 1.394 -39.245 1.00 90.19 84 LYS A CA 1
ATOM 638 C C . LYS A 1 84 ? 12.188 2.475 -38.513 1.00 90.19 84 LYS A C 1
ATOM 640 O O . LYS A 1 84 ? 13.250 2.868 -38.979 1.00 90.19 84 LYS A O 1
ATOM 645 N N . GLY A 1 85 ? 11.711 2.927 -37.351 1.00 88.00 85 GLY A N 1
ATOM 646 C CA . GLY A 1 85 ? 12.380 3.982 -36.584 1.00 88.00 85 GLY A CA 1
ATOM 647 C C . GLY A 1 85 ? 13.812 3.632 -36.163 1.00 88.00 85 GLY A C 1
ATOM 648 O O . GLY A 1 85 ? 14.660 4.518 -36.104 1.00 88.00 85 GLY A O 1
ATOM 649 N N . PHE A 1 86 ? 14.100 2.356 -35.888 1.00 89.69 86 PHE A N 1
ATOM 650 C CA . PHE A 1 86 ? 15.464 1.903 -35.605 1.00 89.69 86 PHE A CA 1
ATOM 651 C C . PHE A 1 86 ? 16.301 1.669 -36.862 1.00 89.69 86 PHE A C 1
ATOM 653 O O . PHE A 1 86 ? 17.502 1.919 -36.820 1.00 89.69 86 PHE A O 1
ATOM 660 N N . ALA A 1 87 ? 15.696 1.211 -37.960 1.00 91.19 87 ALA A N 1
ATOM 661 C CA . ALA A 1 87 ? 16.394 1.046 -39.234 1.00 91.19 87 ALA A CA 1
ATOM 662 C C . ALA A 1 87 ? 16.860 2.389 -39.822 1.00 91.19 87 ALA A C 1
ATOM 664 O O . ALA A 1 87 ? 17.947 2.458 -40.391 1.00 91.19 87 ALA A O 1
ATOM 665 N N . ASP A 1 88 ? 16.062 3.444 -39.640 1.00 90.62 88 ASP A N 1
ATOM 666 C CA . ASP A 1 88 ? 16.336 4.790 -40.157 1.00 90.62 88 ASP A CA 1
ATOM 667 C C . ASP A 1 88 ? 17.272 5.611 -39.233 1.00 90.62 88 ASP A C 1
ATOM 669 O O . ASP A 1 88 ? 17.700 6.706 -39.592 1.00 90.62 88 ASP A O 1
ATOM 673 N N . ALA A 1 89 ? 17.619 5.111 -38.039 1.00 89.62 89 ALA A N 1
ATOM 674 C CA . ALA A 1 89 ? 18.412 5.855 -37.060 1.00 89.62 89 ALA A CA 1
ATOM 675 C C . ALA A 1 89 ? 19.921 5.852 -37.372 1.00 89.62 89 ALA A C 1
ATOM 677 O O . ALA A 1 89 ? 20.547 4.801 -37.495 1.00 89.62 89 ALA A O 1
ATOM 678 N N . ASP A 1 90 ? 20.548 7.032 -37.355 1.00 89.38 90 ASP A N 1
ATOM 679 C CA . ASP A 1 90 ? 22.004 7.170 -37.520 1.00 89.38 90 ASP A CA 1
ATOM 680 C C . ASP A 1 90 ? 22.798 6.674 -36.303 1.00 89.38 90 ASP A C 1
ATOM 682 O O . ASP A 1 90 ? 23.950 6.249 -36.414 1.00 89.38 90 ASP A O 1
ATOM 686 N N . VAL A 1 91 ? 22.211 6.797 -35.110 1.00 90.50 91 VAL A N 1
ATOM 687 C CA . VAL A 1 91 ? 22.822 6.381 -33.844 1.00 90.50 91 VAL A CA 1
ATOM 688 C C . VAL A 1 91 ? 21.767 5.719 -32.975 1.00 90.50 91 VAL A C 1
ATOM 690 O O . VAL A 1 91 ? 20.674 6.255 -32.797 1.00 90.50 91 VAL A O 1
ATOM 693 N N . ILE A 1 92 ? 22.137 4.588 -32.376 1.00 91.06 92 ILE A N 1
ATOM 694 C CA . ILE A 1 92 ? 21.337 3.874 -31.383 1.00 91.06 92 ILE A CA 1
ATOM 695 C C . ILE A 1 92 ? 22.102 3.858 -30.060 1.00 91.06 92 ILE A C 1
ATOM 697 O O . ILE A 1 92 ? 23.264 3.454 -29.997 1.00 91.06 92 ILE A O 1
ATOM 701 N N . ILE A 1 93 ? 21.443 4.301 -28.990 1.00 91.06 93 ILE A N 1
ATOM 702 C CA . ILE A 1 93 ? 21.979 4.279 -27.629 1.00 91.06 93 ILE A CA 1
ATOM 703 C C . ILE A 1 93 ? 21.171 3.294 -26.794 1.00 91.06 93 ILE A C 1
ATOM 705 O O . ILE A 1 93 ? 19.969 3.468 -26.606 1.00 91.06 93 ILE A O 1
ATOM 709 N N . GLU A 1 94 ? 21.864 2.309 -26.230 1.00 94.25 94 GLU A N 1
ATOM 710 C CA . GLU A 1 94 ? 21.309 1.337 -25.290 1.00 94.25 94 GLU A CA 1
ATOM 711 C C . GLU A 1 94 ? 21.874 1.560 -23.895 1.00 94.25 94 GLU A C 1
ATOM 713 O O . GLU A 1 94 ? 23.095 1.617 -23.701 1.00 94.25 94 GLU A O 1
ATOM 718 N N . ARG A 1 95 ? 20.990 1.722 -22.910 1.00 91.56 95 ARG A N 1
ATOM 719 C CA . ARG A 1 95 ? 21.365 1.940 -21.511 1.00 91.56 95 ARG A CA 1
ATOM 720 C C . ARG A 1 95 ? 20.375 1.274 -20.565 1.00 91.56 95 ARG A C 1
ATOM 722 O O . ARG A 1 95 ? 19.169 1.258 -20.804 1.00 91.56 95 ARG A O 1
ATOM 729 N N . THR A 1 96 ? 20.905 0.808 -19.442 1.00 92.06 96 THR A N 1
ATOM 730 C CA . THR A 1 96 ? 20.128 0.352 -18.291 1.00 92.06 96 THR A CA 1
ATOM 731 C C . THR A 1 96 ? 20.219 1.402 -17.197 1.00 92.06 96 THR A C 1
ATOM 733 O O . THR A 1 96 ? 21.317 1.795 -16.802 1.00 92.06 96 THR A O 1
ATOM 736 N N . TYR A 1 97 ? 19.069 1.855 -16.709 1.00 89.94 97 TYR A N 1
ATOM 737 C CA . TYR A 1 97 ? 18.979 2.815 -15.613 1.00 89.94 97 TYR A CA 1
ATOM 738 C C . TYR A 1 97 ? 18.333 2.163 -14.401 1.00 89.94 97 TYR A C 1
ATOM 740 O O . TYR A 1 97 ? 17.304 1.503 -14.530 1.00 89.94 97 TYR A O 1
ATOM 748 N N . ASN A 1 98 ? 18.912 2.414 -13.231 1.00 87.75 98 ASN A N 1
ATOM 749 C CA . ASN A 1 98 ? 18.413 1.928 -11.954 1.00 87.75 98 ASN A CA 1
ATOM 750 C C . ASN A 1 98 ? 18.080 3.110 -11.043 1.00 87.75 98 ASN A C 1
ATOM 752 O O . ASN A 1 98 ? 18.906 4.006 -10.867 1.00 87.75 98 ASN A O 1
ATOM 756 N N . SER A 1 99 ? 16.887 3.104 -10.450 1.00 88.75 99 SER A N 1
ATOM 757 C CA . SER A 1 99 ? 16.504 4.042 -9.392 1.00 88.75 99 SER A CA 1
ATOM 758 C C . SER A 1 99 ? 16.287 3.299 -8.082 1.00 88.75 99 SER A C 1
ATOM 760 O O . SER A 1 99 ? 15.655 2.241 -8.061 1.00 88.75 99 SER A O 1
ATOM 762 N N . THR A 1 100 ? 16.781 3.861 -6.984 1.00 88.44 100 THR A N 1
ATOM 763 C CA . THR A 1 100 ? 16.588 3.300 -5.646 1.00 88.44 100 THR A CA 1
ATOM 764 C C . THR A 1 100 ? 15.185 3.574 -5.119 1.00 88.44 100 THR A C 1
ATOM 766 O O . THR A 1 100 ? 14.455 4.433 -5.619 1.00 88.44 100 THR A O 1
ATOM 769 N N . GLN A 1 101 ? 14.815 2.825 -4.086 1.00 88.31 101 GLN A N 1
ATOM 770 C CA . GLN A 1 101 ? 13.619 3.105 -3.316 1.00 88.31 101 GLN A CA 1
ATOM 771 C C . GLN A 1 101 ? 13.817 4.386 -2.495 1.00 88.31 101 GLN A C 1
ATOM 773 O O . GLN A 1 101 ? 14.890 4.607 -1.932 1.00 88.31 101 GLN A O 1
ATOM 778 N N . ALA A 1 102 ? 12.792 5.234 -2.439 1.00 89.56 102 ALA A N 1
ATOM 779 C CA . ALA A 1 102 ? 12.833 6.498 -1.706 1.00 89.56 102 ALA A CA 1
ATOM 780 C C . ALA A 1 102 ? 11.521 6.745 -0.957 1.00 89.56 102 ALA A C 1
ATOM 782 O O . ALA A 1 102 ? 10.445 6.358 -1.422 1.00 89.56 102 ALA A O 1
ATOM 783 N N . GLN A 1 103 ? 11.621 7.423 0.185 1.00 89.81 103 GLN A N 1
ATOM 784 C CA . GLN A 1 103 ? 10.486 7.765 1.035 1.00 89.81 103 GLN A CA 1
ATOM 785 C C . GLN A 1 103 ? 10.209 9.271 0.978 1.00 89.81 103 GLN A C 1
ATOM 787 O O . GLN A 1 103 ? 11.119 10.093 0.899 1.00 89.81 103 GLN A O 1
ATOM 792 N N . GLN A 1 104 ? 8.929 9.626 1.004 1.00 92.69 104 GLN A N 1
ATOM 793 C CA . GLN A 1 104 ? 8.416 10.984 0.815 1.00 92.69 104 GLN A CA 1
ATOM 794 C C . GLN A 1 104 ? 8.704 11.920 1.998 1.00 92.69 104 GLN A C 1
ATOM 796 O O . GLN A 1 104 ? 8.674 13.138 1.855 1.00 92.69 104 GLN A O 1
ATOM 801 N N . CYS A 1 105 ? 8.917 11.340 3.175 1.00 93.12 105 CYS A N 1
ATOM 802 C CA . CYS A 1 105 ? 9.281 11.959 4.442 1.00 93.12 105 CYS A CA 1
ATOM 803 C C . CYS A 1 105 ? 8.489 13.229 4.782 1.00 93.12 105 CYS A C 1
ATOM 805 O O . CYS A 1 105 ? 9.090 14.258 5.099 1.00 93.12 105 CYS A O 1
ATOM 807 N N . PRO A 1 106 ? 7.137 13.196 4.764 1.00 93.81 106 PRO A N 1
ATOM 808 C CA . PRO A 1 106 ? 6.372 14.328 5.265 1.00 93.81 106 PRO A CA 1
ATOM 809 C C . PRO A 1 106 ? 6.749 14.595 6.725 1.00 93.81 106 PRO A C 1
ATOM 811 O O . PRO A 1 106 ? 7.000 13.670 7.504 1.00 93.81 106 PRO A O 1
ATOM 814 N N . THR A 1 107 ? 6.823 15.867 7.114 1.00 94.50 107 THR A N 1
ATOM 815 C CA . THR A 1 107 ? 7.174 16.240 8.492 1.00 94.50 107 THR A CA 1
ATOM 816 C C . THR A 1 107 ? 6.119 15.732 9.475 1.00 94.50 107 THR A C 1
ATOM 818 O O . THR A 1 107 ? 6.459 15.214 10.538 1.00 94.50 107 THR A O 1
ATOM 821 N N . GLU A 1 108 ? 4.844 15.809 9.091 1.00 95.31 108 GLU A N 1
ATOM 822 C CA . GLU A 1 108 ? 3.734 15.211 9.830 1.00 95.31 108 GLU A CA 1
ATOM 823 C C . GLU A 1 108 ? 3.603 13.714 9.504 1.00 95.31 108 GLU A C 1
ATOM 825 O O . GLU A 1 108 ? 3.275 13.348 8.368 1.00 95.31 108 GLU A O 1
ATOM 830 N N . THR A 1 109 ? 3.788 12.866 10.519 1.00 95.38 109 THR A N 1
ATOM 831 C CA . THR A 1 109 ? 3.508 11.427 10.424 1.00 95.38 109 THR A CA 1
ATOM 832 C C . THR A 1 109 ? 2.012 11.154 10.313 1.00 95.38 109 THR A C 1
ATOM 834 O O . THR A 1 109 ? 1.166 12.007 10.576 1.00 95.38 109 THR A O 1
ATOM 837 N N . HIS A 1 110 ? 1.664 9.947 9.898 1.00 95.50 110 HIS A N 1
ATOM 838 C CA . HIS A 1 110 ? 0.284 9.501 9.871 1.00 95.50 110 HIS A CA 1
ATOM 839 C C . HIS A 1 110 ? -0.391 9.565 11.250 1.00 95.50 110 HIS A C 1
ATOM 841 O O . HIS A 1 110 ? 0.139 9.092 12.258 1.00 95.50 110 HIS A O 1
ATOM 847 N N . ILE A 1 111 ? -1.571 10.184 11.275 1.00 96.94 111 ILE A N 1
ATOM 848 C CA . ILE A 1 111 ? -2.379 10.396 12.471 1.00 96.94 111 ILE A CA 1
ATOM 849 C C . ILE A 1 111 ? -3.864 10.379 12.113 1.00 96.94 111 ILE A C 1
ATOM 851 O O . ILE A 1 111 ? -4.291 10.939 11.097 1.00 96.94 111 ILE A O 1
ATOM 855 N N . CYS A 1 112 ? -4.647 9.731 12.968 1.00 97.81 112 CYS A N 1
ATOM 856 C CA . CYS A 1 112 ? -6.083 9.605 12.832 1.00 97.81 112 CYS A CA 1
ATOM 857 C C . CYS A 1 112 ? -6.754 9.704 14.201 1.00 97.81 112 CYS A C 1
ATOM 859 O O . CYS A 1 112 ? -6.351 9.028 15.148 1.00 97.81 112 CYS A O 1
ATOM 861 N N . PHE A 1 113 ? -7.801 10.518 14.292 1.00 98.56 113 PHE A N 1
ATOM 862 C CA . PHE A 1 113 ? -8.693 10.563 15.441 1.00 98.56 113 PHE A CA 1
ATOM 863 C C . PHE A 1 113 ? -10.108 10.206 15.004 1.00 98.56 113 PHE A C 1
ATOM 865 O O . PHE A 1 113 ? -10.644 10.804 14.071 1.00 98.56 113 PHE A O 1
ATOM 872 N N . THR A 1 114 ? -10.726 9.253 15.687 1.00 98.75 114 THR A N 1
ATOM 873 C CA . THR A 1 114 ? -12.081 8.797 15.394 1.00 98.75 114 THR A CA 1
ATOM 874 C C . THR A 1 114 ? -12.970 8.890 16.621 1.00 98.75 114 THR A C 1
ATOM 876 O O . THR A 1 114 ? -12.514 8.791 17.760 1.00 98.75 114 THR A O 1
ATOM 879 N N . ARG A 1 115 ? -14.261 9.134 16.392 1.00 98.75 115 ARG A N 1
ATOM 880 C CA . ARG A 1 115 ? -15.299 9.120 17.428 1.00 98.75 115 ARG A CA 1
ATOM 881 C C . ARG A 1 115 ? -16.656 8.788 16.823 1.00 98.75 115 ARG A C 1
ATOM 883 O O . ARG A 1 115 ? -16.898 9.069 15.649 1.00 98.75 115 ARG A O 1
ATOM 890 N N . MET A 1 116 ? -17.560 8.284 17.651 1.00 98.62 116 MET A N 1
ATOM 891 C CA . MET A 1 116 ? -18.978 8.236 17.310 1.00 98.62 116 MET A CA 1
ATOM 892 C C . MET A 1 116 ? -19.643 9.592 17.595 1.00 98.62 116 MET A C 1
ATOM 894 O O . MET A 1 116 ? -19.286 10.299 18.541 1.00 98.62 116 MET A O 1
ATOM 898 N N . ASP A 1 117 ? -20.603 9.957 16.754 1.00 97.94 117 ASP A N 1
ATOM 899 C CA . ASP A 1 117 ? -21.504 11.099 16.886 1.00 97.94 117 ASP A CA 1
ATOM 900 C C . ASP A 1 117 ? -22.934 10.600 16.650 1.00 97.94 117 ASP A C 1
ATOM 902 O O . ASP A 1 117 ? -23.391 10.477 15.510 1.00 97.94 117 ASP A O 1
ATOM 906 N N . GLY A 1 118 ? -23.597 10.169 17.725 1.00 96.50 118 GLY A N 1
ATOM 907 C CA . GLY A 1 118 ? -24.795 9.337 17.615 1.00 96.50 118 GLY A CA 1
ATOM 908 C C . GLY A 1 118 ? -24.485 8.039 16.862 1.00 96.50 118 GLY A C 1
ATOM 909 O O . GLY A 1 118 ? -23.624 7.266 17.276 1.00 96.50 118 GLY A O 1
ATOM 910 N N . ASP A 1 119 ? -25.159 7.818 15.733 1.00 95.69 119 ASP A N 1
ATOM 911 C CA . ASP A 1 119 ? -24.962 6.648 14.866 1.00 95.69 119 ASP A CA 1
ATOM 912 C C . ASP A 1 119 ? -23.976 6.889 13.705 1.00 95.69 119 ASP A C 1
ATOM 914 O O . ASP A 1 119 ? -23.876 6.080 12.775 1.00 95.69 119 ASP A O 1
ATOM 918 N N . ARG A 1 120 ? -23.252 8.015 13.739 1.00 98.00 120 ARG A N 1
ATOM 919 C CA . ARG A 1 120 ? -22.303 8.424 12.704 1.00 98.00 120 ARG A CA 1
ATOM 920 C C . ARG A 1 120 ? -20.865 8.282 13.190 1.00 98.00 120 ARG A C 1
ATOM 922 O O . ARG A 1 120 ? -20.509 8.802 14.239 1.00 98.00 120 ARG A O 1
ATOM 929 N N . LEU A 1 121 ? -20.015 7.644 12.393 1.00 98.75 121 LEU A N 1
ATOM 930 C CA . LEU A 1 121 ? -18.572 7.614 12.612 1.00 98.75 121 LEU A CA 1
ATOM 931 C C . LEU A 1 121 ? -17.945 8.895 12.049 1.00 98.75 121 LEU A C 1
ATOM 933 O O . LEU A 1 121 ? -18.084 9.184 10.859 1.00 98.75 121 LEU A O 1
ATOM 937 N N . VAL A 1 122 ? -17.239 9.648 12.887 1.00 98.75 122 VAL A N 1
ATOM 938 C CA . VAL A 1 122 ? -16.468 10.836 12.499 1.00 98.75 122 VAL A CA 1
ATOM 939 C C . VAL A 1 122 ? -14.981 10.499 12.538 1.00 98.75 122 VAL A C 1
ATOM 941 O O . VAL A 1 122 ? -14.498 9.955 13.527 1.00 98.75 122 VAL A O 1
ATOM 944 N N . ILE A 1 123 ? -14.264 10.836 11.467 1.00 98.62 123 ILE A N 1
ATOM 945 C CA . ILE A 1 123 ? -12.847 10.524 11.264 1.00 98.62 123 ILE A CA 1
ATOM 946 C C . ILE A 1 123 ? -12.109 11.814 10.915 1.00 98.62 123 ILE A C 1
ATOM 948 O O . ILE A 1 123 ? -12.287 12.351 9.824 1.00 98.62 123 ILE A O 1
ATOM 952 N N . HIS A 1 124 ? -11.258 12.294 11.811 1.00 98.38 124 HIS A N 1
ATOM 953 C CA . HIS A 1 124 ? -10.274 13.330 11.521 1.00 98.38 124 HIS A CA 1
ATOM 954 C C . HIS A 1 124 ? -9.001 12.642 11.037 1.00 98.38 124 HIS A C 1
ATOM 956 O O . HIS A 1 124 ? -8.357 11.917 11.797 1.00 98.38 124 HIS A O 1
ATOM 962 N N . ALA A 1 125 ? -8.664 12.824 9.762 1.00 97.00 125 ALA A N 1
ATOM 963 C CA . ALA A 1 125 ? -7.588 12.078 9.120 1.00 97.00 125 ALA A CA 1
ATOM 964 C C . ALA A 1 125 ? -6.575 12.998 8.440 1.00 97.00 125 ALA A C 1
ATOM 966 O O . ALA A 1 125 ? -6.932 13.923 7.700 1.00 97.00 125 ALA A O 1
ATOM 967 N N . SER A 1 126 ? -5.297 12.675 8.628 1.00 96.06 126 SER A N 1
ATOM 968 C CA . SER A 1 126 ? -4.198 13.213 7.835 1.00 96.06 126 SER A CA 1
ATOM 969 C C . SER A 1 126 ? -4.124 12.475 6.482 1.00 96.06 126 SER A C 1
ATOM 971 O O . SER A 1 126 ? -3.255 11.630 6.269 1.00 96.06 126 SER A O 1
ATOM 973 N N . THR A 1 127 ? -5.019 12.813 5.547 1.00 95.75 127 THR A N 1
ATOM 974 C CA . THR A 1 127 ? -5.177 12.111 4.256 1.00 95.75 127 THR A CA 1
ATOM 975 C C . THR A 1 127 ? -5.176 13.056 3.043 1.00 95.75 127 THR A C 1
ATOM 977 O O . THR A 1 127 ? -5.594 14.213 3.133 1.00 95.75 127 THR A O 1
ATOM 980 N N . GLN A 1 128 ? -4.740 12.564 1.877 1.00 95.81 128 GLN A N 1
ATOM 981 C CA . GLN A 1 128 ? -4.911 13.223 0.572 1.00 95.81 128 GLN A CA 1
ATOM 982 C C . GLN A 1 128 ? -6.201 12.787 -0.143 1.00 95.81 128 GLN A C 1
ATOM 984 O O . GLN A 1 128 ? -6.598 13.421 -1.120 1.00 95.81 128 GLN A O 1
ATOM 989 N N . VAL A 1 129 ? -6.871 11.731 0.330 1.00 95.94 129 VAL A N 1
ATOM 990 C CA . VAL A 1 129 ? -7.966 11.063 -0.393 1.00 95.94 129 VAL A CA 1
ATOM 991 C C . VAL A 1 129 ? -9.225 10.853 0.470 1.00 95.94 129 VAL A C 1
ATOM 993 O O . VAL A 1 129 ? -9.750 9.740 0.547 1.00 95.94 129 VAL A O 1
ATOM 996 N N . PRO A 1 130 ? -9.802 11.905 1.084 1.00 96.50 130 PRO A N 1
ATOM 997 C CA . PRO A 1 130 ? -10.880 11.757 2.074 1.00 96.50 130 PRO A CA 1
ATOM 998 C C . PRO A 1 130 ? -12.112 10.992 1.561 1.00 96.50 130 PRO A C 1
ATOM 1000 O O . PRO A 1 130 ? -12.763 10.270 2.314 1.00 96.50 130 PRO A O 1
ATOM 1003 N N . TRP A 1 131 ? -12.422 11.097 0.266 1.00 96.56 131 TRP A N 1
ATOM 1004 C CA . TRP A 1 131 ? -13.527 10.367 -0.362 1.00 96.56 131 TRP A CA 1
ATOM 1005 C C . TRP A 1 131 ? -13.260 8.865 -0.491 1.00 96.56 131 TRP A C 1
ATOM 1007 O O . TRP A 1 131 ? -14.164 8.062 -0.255 1.00 96.56 131 TRP A O 1
ATOM 1017 N N . HIS A 1 132 ? -12.026 8.487 -0.842 1.00 95.56 132 HIS A N 1
ATOM 1018 C CA . HIS A 1 132 ? -11.616 7.086 -0.924 1.00 95.56 132 HIS A CA 1
ATOM 1019 C C . HIS A 1 132 ? -11.577 6.478 0.470 1.00 95.56 132 HIS A C 1
ATOM 1021 O O . HIS A 1 132 ? -12.159 5.416 0.673 1.00 95.56 132 HIS A O 1
ATOM 1027 N N . LEU A 1 133 ? -11.007 7.208 1.434 1.00 97.12 133 LEU A N 1
ATOM 1028 C CA . LEU A 1 133 ? -11.002 6.815 2.835 1.00 97.12 133 LEU A CA 1
ATOM 1029 C C . LEU A 1 133 ? -12.425 6.547 3.344 1.00 97.12 133 LEU A C 1
ATOM 1031 O O . LEU A 1 133 ? -12.703 5.467 3.860 1.00 97.12 133 LEU A O 1
ATOM 1035 N N . ARG A 1 134 ? -13.361 7.480 3.112 1.00 97.94 134 ARG A N 1
ATOM 1036 C CA . ARG A 1 134 ? -14.771 7.306 3.498 1.00 97.94 134 ARG A CA 1
ATOM 1037 C C . ARG A 1 134 ? -15.375 6.038 2.896 1.00 97.94 134 ARG A C 1
ATOM 1039 O O . ARG A 1 134 ? -16.079 5.314 3.592 1.00 97.94 134 ARG A O 1
ATOM 1046 N N . ARG A 1 135 ? -15.132 5.785 1.605 1.00 95.94 135 ARG A N 1
ATOM 1047 C CA . ARG A 1 135 ? -15.659 4.610 0.898 1.00 95.94 135 ARG A CA 1
ATOM 1048 C C . ARG A 1 135 ? -15.098 3.306 1.471 1.00 95.94 135 ARG A C 1
ATOM 1050 O O . ARG A 1 135 ? -15.878 2.385 1.695 1.00 95.94 135 ARG A O 1
ATOM 1057 N N . GLN A 1 136 ? -13.786 3.238 1.700 1.00 95.38 136 GLN A N 1
ATOM 1058 C CA . GLN A 1 136 ? -13.125 2.026 2.190 1.00 95.38 136 GLN A CA 1
ATOM 1059 C C . GLN A 1 136 ? -13.485 1.730 3.643 1.00 95.38 136 GLN A C 1
ATOM 1061 O O . GLN A 1 136 ? -13.926 0.624 3.943 1.00 95.38 136 GLN A O 1
ATOM 1066 N N . VAL A 1 137 ? -13.408 2.732 4.525 1.00 97.62 137 VAL A N 1
ATOM 1067 C CA . VAL A 1 137 ? -13.760 2.549 5.938 1.00 97.62 137 VAL A CA 1
ATOM 1068 C C . VAL A 1 137 ? -15.221 2.143 6.083 1.00 97.62 137 VAL A C 1
ATOM 1070 O O . VAL A 1 137 ? -15.503 1.187 6.792 1.00 97.62 137 VAL A O 1
ATOM 1073 N N . ALA A 1 138 ? -16.147 2.789 5.365 1.00 97.75 138 ALA A N 1
ATOM 1074 C CA . ALA A 1 138 ? -17.562 2.414 5.400 1.00 97.75 138 ALA A CA 1
ATOM 1075 C C . ALA A 1 138 ? -17.783 0.930 5.063 1.00 97.75 138 ALA A C 1
ATOM 1077 O O . ALA A 1 138 ? -18.537 0.255 5.760 1.00 97.75 138 ALA A O 1
ATOM 1078 N N . ARG A 1 139 ? -17.094 0.411 4.036 1.00 94.69 139 ARG A N 1
ATOM 1079 C CA . ARG A 1 139 ? -17.143 -1.014 3.683 1.00 94.69 139 ARG A CA 1
ATOM 1080 C C . ARG A 1 139 ? -16.570 -1.889 4.801 1.00 94.69 139 ARG A C 1
ATOM 1082 O O . ARG A 1 139 ? -17.202 -2.877 5.153 1.00 94.69 139 ARG A O 1
ATOM 1089 N N . LEU A 1 140 ? -15.413 -1.520 5.349 1.00 94.81 140 LEU A N 1
ATOM 1090 C CA . LEU A 1 140 ? -14.692 -2.309 6.350 1.00 94.81 140 LEU A CA 1
ATOM 1091 C C . LEU A 1 140 ? -15.446 -2.409 7.681 1.00 94.81 140 LEU A C 1
ATOM 1093 O O . LEU A 1 140 ? -15.553 -3.493 8.240 1.00 94.81 140 LEU A O 1
ATOM 1097 N N . VAL A 1 141 ? -16.018 -1.303 8.166 1.00 96.44 141 VAL A N 1
ATOM 1098 C CA . VAL A 1 141 ? -16.785 -1.291 9.425 1.00 96.44 141 VAL A CA 1
ATOM 1099 C C . VAL A 1 141 ? -18.272 -1.630 9.237 1.00 96.44 141 VAL A C 1
ATOM 1101 O O . VAL A 1 141 ? -19.057 -1.498 10.171 1.00 96.44 141 VAL A O 1
ATOM 1104 N N . GLY A 1 142 ? -18.690 -2.035 8.031 1.00 95.88 142 GLY A N 1
ATOM 1105 C CA . GLY A 1 142 ? -20.073 -2.437 7.749 1.00 95.88 142 GLY A CA 1
ATOM 1106 C C . GLY A 1 142 ? -21.105 -1.302 7.829 1.00 95.88 142 GLY A C 1
ATOM 1107 O O . GLY A 1 142 ? -22.282 -1.549 8.087 1.00 95.88 142 GLY A O 1
ATOM 1108 N N . MET A 1 143 ? -20.697 -0.047 7.611 1.00 97.38 143 MET A N 1
ATOM 1109 C CA . MET A 1 143 ? -21.566 1.132 7.693 1.00 97.38 143 MET A CA 1
ATOM 1110 C C . MET A 1 143 ? -21.952 1.666 6.307 1.00 97.38 143 MET A C 1
ATOM 1112 O O . MET A 1 143 ? -21.187 1.632 5.345 1.00 97.38 143 MET A O 1
ATOM 1116 N N . LYS A 1 144 ? -23.141 2.271 6.195 1.00 97.69 144 LYS A N 1
ATOM 1117 C CA . LYS A 1 144 ? -23.501 3.042 4.991 1.00 97.69 144 LYS A CA 1
ATOM 1118 C C . LYS A 1 144 ? -22.599 4.277 4.892 1.00 97.69 144 LYS A C 1
ATOM 1120 O O . LYS A 1 144 ? -22.421 4.981 5.879 1.00 97.69 144 LYS A O 1
ATOM 1125 N N . GLN A 1 145 ? -22.114 4.621 3.695 1.00 97.62 145 GLN A N 1
ATOM 1126 C CA . GLN A 1 145 ? -21.171 5.743 3.509 1.00 97.62 145 GLN A CA 1
ATOM 1127 C C . GLN A 1 145 ? -21.651 7.088 4.084 1.00 97.62 145 GLN A C 1
ATOM 1129 O O . GLN A 1 145 ? -20.831 7.878 4.539 1.00 97.62 145 GLN A O 1
ATOM 1134 N N . HIS A 1 146 ? -22.960 7.373 4.095 1.00 97.25 146 HIS A N 1
ATOM 1135 C CA . HIS A 1 146 ? -23.487 8.617 4.679 1.00 97.25 146 HIS A CA 1
ATOM 1136 C C . HIS A 1 146 ? -23.336 8.676 6.212 1.00 97.25 146 HIS A C 1
ATOM 1138 O O . HIS A 1 146 ? -23.287 9.768 6.783 1.00 97.25 146 HIS A O 1
ATOM 1144 N N . LYS A 1 147 ? -23.207 7.515 6.868 1.00 98.25 147 LYS A N 1
ATOM 1145 C CA . LYS A 1 147 ? -22.906 7.377 8.296 1.00 98.25 147 LYS A CA 1
ATOM 1146 C C . LYS A 1 147 ? -21.410 7.468 8.611 1.00 98.25 147 LYS A C 1
ATOM 1148 O O . LYS A 1 147 ? -21.044 7.386 9.774 1.00 98.25 147 LYS A O 1
ATOM 1153 N N . VAL A 1 148 ? -20.555 7.694 7.613 1.00 98.56 148 VAL A N 1
ATOM 1154 C CA . VAL A 1 148 ? -19.125 7.958 7.808 1.00 98.56 148 VAL A CA 1
ATOM 1155 C C . VAL A 1 148 ? -18.820 9.389 7.370 1.00 98.56 148 VAL A C 1
ATOM 1157 O O . VAL A 1 148 ? -19.102 9.794 6.239 1.00 98.56 148 VAL A O 1
ATOM 1160 N N . HIS A 1 149 ? -18.261 10.186 8.273 1.00 98.31 149 HIS A N 1
ATOM 1161 C CA . HIS A 1 149 ? -17.864 11.565 8.027 1.00 98.31 149 HIS A CA 1
ATOM 1162 C C . HIS A 1 149 ? -16.356 11.710 8.169 1.00 98.31 149 HIS A C 1
ATOM 1164 O O . HIS A 1 149 ? -15.825 11.652 9.271 1.00 98.31 149 HIS A O 1
ATOM 1170 N N . VAL A 1 150 ? -15.672 11.915 7.046 1.00 98.44 150 VAL A N 1
ATOM 1171 C CA . VAL A 1 150 ? -14.233 12.180 7.035 1.00 98.44 150 VAL A CA 1
ATOM 1172 C C . VAL A 1 150 ? -14.004 13.686 7.009 1.00 98.44 150 VAL A C 1
ATOM 1174 O O . VAL A 1 150 ? -14.468 14.371 6.096 1.00 98.44 150 VAL A O 1
ATOM 1177 N N . ILE A 1 151 ? -13.260 14.175 7.992 1.00 98.06 151 ILE A N 1
ATOM 1178 C CA . ILE A 1 151 ? -12.777 15.544 8.105 1.00 98.06 151 ILE A CA 1
ATOM 1179 C C . ILE A 1 151 ? -11.287 15.518 7.769 1.00 98.06 151 ILE A C 1
ATOM 1181 O O . ILE A 1 151 ? -10.468 14.942 8.485 1.00 98.06 151 ILE A O 1
ATOM 1185 N N . LYS A 1 152 ? -10.939 16.128 6.635 1.00 94.88 152 LYS A N 1
ATOM 1186 C CA . LYS A 1 152 ? -9.547 16.297 6.222 1.00 94.88 152 LYS A CA 1
ATOM 1187 C C . LYS A 1 152 ? -8.991 17.560 6.866 1.00 94.88 152 LYS A C 1
ATOM 1189 O O . LYS A 1 152 ? -9.240 18.661 6.372 1.00 94.88 152 LYS A O 1
ATOM 1194 N N . GLU A 1 153 ? -8.203 17.382 7.915 1.00 92.25 153 GLU A N 1
ATOM 1195 C CA . GLU A 1 153 ? -7.557 18.484 8.626 1.00 92.25 153 GLU A CA 1
ATOM 1196 C C . GLU A 1 153 ? -6.499 19.205 7.767 1.00 92.25 153 GLU A C 1
ATOM 1198 O O . GLU A 1 153 ? -6.298 18.921 6.572 1.00 92.25 153 GLU A O 1
ATOM 1203 N N . ARG A 1 154 ? -5.818 20.189 8.363 1.00 93.94 154 ARG A N 1
ATOM 1204 C CA . ARG A 1 154 ? -4.571 20.722 7.799 1.00 93.94 154 ARG A CA 1
ATOM 1205 C C . ARG A 1 154 ? -3.514 19.616 7.838 1.00 93.94 154 ARG A C 1
ATOM 1207 O O . ARG A 1 154 ? -3.209 19.112 8.906 1.00 93.94 154 ARG A O 1
ATOM 1214 N N . VAL A 1 155 ? -2.972 19.261 6.673 1.00 94.50 155 VAL A N 1
ATOM 1215 C CA . VAL A 1 155 ? -2.034 18.139 6.507 1.00 94.50 155 VAL A CA 1
ATOM 1216 C C . VAL A 1 155 ? -0.621 18.686 6.303 1.00 94.50 155 VAL A C 1
ATOM 1218 O O . VAL A 1 155 ? -0.381 19.442 5.361 1.00 94.50 155 VAL A O 1
ATOM 1221 N N . GLY A 1 156 ? 0.322 18.289 7.155 1.00 95.19 156 GLY A N 1
ATOM 1222 C CA . GLY A 1 156 ? 1.736 18.682 7.145 1.00 95.19 156 GLY A CA 1
ATOM 1223 C C . GLY A 1 156 ? 2.577 17.932 6.107 1.00 95.19 156 GLY A C 1
ATOM 1224 O O . GLY A 1 156 ? 3.626 17.371 6.429 1.00 95.19 156 GLY A O 1
ATOM 1225 N N . GLY A 1 157 ? 2.101 17.917 4.861 1.00 93.31 157 GLY A N 1
ATOM 1226 C CA . GLY A 1 157 ? 2.733 17.235 3.730 1.00 93.31 157 GLY A CA 1
ATOM 1227 C C . GLY A 1 157 ? 2.278 15.784 3.561 1.00 93.31 157 GLY A C 1
ATOM 1228 O O . GLY A 1 157 ? 1.810 15.142 4.501 1.00 93.31 157 GLY A O 1
ATOM 1229 N N . GLY A 1 158 ? 2.407 15.266 2.339 1.00 91.81 158 GLY A N 1
ATOM 1230 C CA . GLY A 1 158 ? 2.031 13.892 1.985 1.00 91.81 158 GLY A CA 1
ATOM 1231 C C . GLY A 1 158 ? 2.827 13.364 0.797 1.00 91.81 158 GLY A C 1
ATOM 1232 O O . GLY A 1 158 ? 3.406 12.287 0.889 1.00 91.81 158 GLY A O 1
ATOM 1233 N N . PHE A 1 159 ? 2.920 14.149 -0.283 1.00 93.81 159 PHE A N 1
ATOM 1234 C CA . PHE A 1 159 ? 3.737 13.848 -1.471 1.00 93.81 159 PHE A CA 1
ATOM 1235 C C . PHE A 1 159 ? 3.472 12.452 -2.075 1.00 93.81 159 PHE A C 1
ATOM 1237 O O . PHE A 1 159 ? 4.376 11.815 -2.603 1.00 93.81 159 PHE A O 1
ATOM 1244 N N . GLY A 1 160 ? 2.231 11.963 -1.965 1.00 91.12 160 GLY A N 1
ATOM 1245 C CA . GLY A 1 160 ? 1.810 10.629 -2.412 1.00 91.12 160 GLY A CA 1
ATOM 1246 C C . GLY A 1 160 ? 1.653 9.624 -1.267 1.00 91.12 160 GLY A C 1
ATOM 1247 O O . GLY A 1 160 ? 0.777 8.774 -1.321 1.00 91.12 160 GLY A O 1
ATOM 1248 N N . SER A 1 161 ? 2.387 9.785 -0.162 1.00 90.50 161 SER A N 1
ATOM 1249 C CA . SER A 1 161 ? 2.365 8.841 0.975 1.00 90.50 161 SER A CA 1
ATOM 1250 C C . SER A 1 161 ? 1.079 8.845 1.815 1.00 90.50 161 SER A C 1
ATOM 1252 O O . SER A 1 161 ? 0.986 8.106 2.787 1.00 90.50 161 SER A O 1
ATOM 1254 N N . LYS A 1 162 ? 0.122 9.730 1.505 1.00 93.75 162 LYS A N 1
ATOM 1255 C CA . LYS A 1 162 ? -1.183 9.886 2.183 1.00 93.75 162 LYS A CA 1
ATOM 1256 C C . LYS A 1 162 ? -2.354 9.590 1.229 1.00 93.75 162 LYS A C 1
ATOM 1258 O O . LYS A 1 162 ? -3.457 10.098 1.436 1.00 93.75 162 LYS A O 1
ATOM 1263 N N . GLN A 1 163 ? -2.095 8.863 0.138 1.00 93.31 163 GLN A N 1
ATOM 1264 C CA . GLN A 1 163 ? -3.116 8.414 -0.817 1.00 93.31 163 GLN A CA 1
ATOM 1265 C C . GLN A 1 163 ? -3.702 7.039 -0.471 1.00 93.31 163 GLN A C 1
ATOM 1267 O O . GLN A 1 163 ? -4.806 6.740 -0.921 1.00 93.31 163 GLN A O 1
ATOM 1272 N N . ASP A 1 164 ? -3.002 6.254 0.345 1.00 90.31 164 ASP A N 1
ATOM 1273 C CA . ASP A 1 164 ? -3.476 4.972 0.863 1.00 90.31 164 ASP A CA 1
ATOM 1274 C C . ASP A 1 164 ? -4.206 5.140 2.203 1.00 90.31 164 ASP A C 1
ATOM 1276 O O . ASP A 1 164 ? -4.195 6.215 2.809 1.00 90.31 164 ASP A O 1
ATOM 1280 N N . ILE A 1 165 ? -4.877 4.072 2.633 1.00 92.88 165 ILE A N 1
ATOM 1281 C CA . ILE A 1 165 ? -5.548 3.945 3.928 1.00 92.88 165 ILE A CA 1
ATOM 1282 C C . ILE A 1 165 ? -4.687 2.971 4.737 1.00 92.88 165 ILE A C 1
ATOM 1284 O O . ILE A 1 165 ? -4.515 1.845 4.276 1.00 92.88 165 ILE A O 1
ATOM 1288 N N . LEU A 1 166 ? -4.093 3.418 5.850 1.00 91.94 166 LEU A N 1
ATOM 1289 C CA . LEU A 1 166 ? -3.064 2.636 6.566 1.00 91.94 166 LEU A CA 1
ATOM 1290 C C . LEU A 1 166 ? -3.324 2.464 8.067 1.00 91.94 166 LEU A C 1
ATOM 1292 O O . LEU A 1 166 ? -2.889 1.482 8.664 1.00 91.94 166 LEU A O 1
ATOM 1296 N N . LEU A 1 167 ? -3.948 3.450 8.714 1.00 94.38 167 LEU A N 1
ATOM 1297 C CA . LEU A 1 167 ? -4.340 3.318 10.125 1.00 94.38 167 LEU A CA 1
ATOM 1298 C C . LEU A 1 167 ? -5.769 3.755 10.401 1.00 94.38 167 LEU A C 1
ATOM 1300 O O . LEU A 1 167 ? -6.298 3.495 11.485 1.00 94.38 167 LEU A O 1
ATOM 1304 N N . GLU A 1 168 ? -6.371 4.503 9.482 1.00 96.88 168 GLU A N 1
ATOM 1305 C CA . GLU A 1 168 ? -7.687 5.081 9.673 1.00 96.88 168 GLU A CA 1
ATOM 1306 C C . GLU A 1 168 ? -8.755 3.997 9.810 1.00 96.88 168 GLU A C 1
ATOM 1308 O O . GLU A 1 168 ? -9.708 4.171 10.564 1.00 96.88 168 GLU A O 1
ATOM 1313 N N . GLU A 1 169 ? -8.576 2.870 9.131 1.00 95.75 169 GLU A N 1
ATOM 1314 C CA . GLU A 1 169 ? -9.414 1.684 9.202 1.00 95.75 169 GLU A CA 1
ATOM 1315 C C . GLU A 1 169 ? -9.324 0.971 10.552 1.00 95.75 169 GLU A C 1
ATOM 1317 O O . GLU A 1 169 ? -10.362 0.639 11.123 1.00 95.75 169 GLU A O 1
ATOM 1322 N N . VAL A 1 170 ? -8.120 0.811 11.111 1.00 96.69 170 VAL A N 1
ATOM 1323 C CA . VAL A 1 170 ? -7.927 0.208 12.440 1.00 96.69 170 VAL A CA 1
ATOM 1324 C C . VAL A 1 170 ? -8.476 1.136 13.522 1.00 96.69 170 VAL A C 1
ATOM 1326 O O . VAL A 1 170 ? -9.173 0.690 14.434 1.00 96.69 170 VAL A O 1
ATOM 1329 N N . CYS A 1 171 ? -8.213 2.440 13.396 1.00 97.94 171 CYS A N 1
ATOM 1330 C CA . CYS A 1 171 ? -8.724 3.467 14.302 1.00 97.94 171 CYS A CA 1
ATOM 1331 C C . CYS A 1 171 ? -10.263 3.491 14.288 1.00 97.94 171 CYS A C 1
ATOM 1333 O O . CYS A 1 171 ? -10.898 3.413 15.340 1.00 97.94 171 CYS A O 1
ATOM 1335 N N . ALA A 1 172 ? -10.864 3.500 13.094 1.00 98.38 172 ALA A N 1
ATOM 1336 C CA . ALA A 1 172 ? -12.309 3.438 12.904 1.00 98.38 172 ALA A CA 1
ATOM 1337 C C . ALA A 1 172 ? -12.924 2.158 13.477 1.00 98.38 172 ALA A C 1
ATOM 1339 O O . ALA A 1 172 ? -13.896 2.240 14.227 1.00 98.38 172 ALA A O 1
ATOM 1340 N N . TRP A 1 173 ? -12.356 0.991 13.160 1.00 98.38 173 TRP A N 1
ATOM 1341 C CA . TRP A 1 173 ? -12.819 -0.293 13.685 1.00 98.38 173 TRP A CA 1
ATOM 1342 C C . TRP A 1 173 ? -12.787 -0.308 15.215 1.00 98.38 173 TRP A C 1
ATOM 1344 O O . TRP A 1 173 ? -13.791 -0.642 15.845 1.00 98.38 173 TRP A O 1
ATOM 1354 N N . ALA A 1 174 ? -11.687 0.144 15.824 1.00 98.38 174 ALA A N 1
ATOM 1355 C CA . ALA A 1 174 ? -11.558 0.210 17.274 1.00 98.38 174 ALA A CA 1
ATOM 1356 C C . ALA A 1 174 ? -12.616 1.132 17.904 1.00 98.38 174 ALA A C 1
ATOM 1358 O O . ALA A 1 174 ? -13.225 0.768 18.914 1.00 98.38 174 ALA A O 1
ATOM 1359 N N . THR A 1 175 ? -12.903 2.293 17.308 1.00 98.69 175 THR A N 1
ATOM 1360 C CA . THR A 1 175 ? -13.996 3.164 17.771 1.00 98.69 175 THR A CA 1
ATOM 1361 C C . THR A 1 175 ? -15.367 2.515 17.608 1.00 98.69 175 THR A C 1
ATOM 1363 O O . THR A 1 175 ? -16.176 2.605 18.530 1.00 98.69 175 THR A O 1
ATOM 1366 N N . CYS A 1 176 ? -15.639 1.830 16.495 1.00 98.06 176 CYS A N 1
ATOM 1367 C CA . CYS A 1 176 ? -16.913 1.140 16.282 1.00 98.06 176 CYS A CA 1
ATOM 1368 C C . CYS A 1 176 ? -17.130 -0.004 17.282 1.00 98.06 176 CYS A C 1
ATOM 1370 O O . CYS A 1 176 ? -18.235 -0.161 17.793 1.00 98.06 176 CYS A O 1
ATOM 1372 N N . VAL A 1 177 ? -16.084 -0.775 17.591 1.00 97.69 177 VAL A N 1
ATOM 1373 C CA . VAL A 1 177 ? -16.155 -1.902 18.535 1.00 97.69 177 VAL A CA 1
ATOM 1374 C C . VAL A 1 177 ? -16.269 -1.423 19.980 1.00 97.69 177 VAL A C 1
ATOM 1376 O O . VAL A 1 177 ? -17.034 -1.981 20.762 1.00 97.69 177 VAL A O 1
ATOM 1379 N N . THR A 1 178 ? -15.510 -0.395 20.358 1.00 97.88 178 THR A N 1
ATOM 1380 C CA . THR A 1 178 ? -15.443 0.053 21.760 1.00 97.88 178 THR A CA 1
ATOM 1381 C C . THR A 1 178 ? -16.475 1.122 22.112 1.00 97.88 178 THR A C 1
ATOM 1383 O O . THR A 1 178 ? -16.708 1.373 23.293 1.00 97.88 178 THR A O 1
ATOM 1386 N N . GLY A 1 179 ? -17.041 1.808 21.115 1.00 97.12 179 GLY A N 1
ATOM 1387 C CA . GLY A 1 179 ? -17.872 3.000 21.301 1.00 97.12 179 GLY A CA 1
ATOM 1388 C C . GLY A 1 179 ? -17.109 4.219 21.836 1.00 97.12 179 GLY A C 1
ATOM 1389 O O . GLY A 1 179 ? -17.724 5.234 22.161 1.00 97.12 179 GLY A O 1
ATOM 1390 N N . ARG A 1 180 ? -15.776 4.145 21.956 1.00 98.38 180 ARG A N 1
ATOM 1391 C CA . ARG A 1 180 ? -14.938 5.198 22.544 1.00 98.38 180 ARG A CA 1
ATOM 1392 C C . ARG A 1 180 ? -14.162 5.947 21.460 1.00 98.38 180 ARG A C 1
ATOM 1394 O O . ARG A 1 180 ? -13.790 5.342 20.451 1.00 98.38 180 ARG A O 1
ATOM 1401 N N . PRO A 1 181 ? -13.875 7.246 21.655 1.00 98.69 181 PRO A N 1
ATOM 1402 C CA . PRO A 1 181 ? -12.958 7.954 20.776 1.00 98.69 181 PRO A CA 1
ATOM 1403 C C . PRO A 1 181 ? -11.563 7.321 20.798 1.00 98.69 181 PRO A C 1
ATOM 1405 O O . PRO A 1 181 ? -11.054 6.996 21.874 1.00 98.69 181 PRO A O 1
ATOM 1408 N N . VAL A 1 182 ? -10.945 7.175 19.627 1.00 98.69 182 VAL A N 1
ATOM 1409 C CA . VAL A 1 182 ? -9.602 6.605 19.463 1.00 98.69 182 VAL A CA 1
ATOM 1410 C C . VAL A 1 182 ? -8.716 7.611 18.741 1.00 98.69 182 VAL A C 1
ATOM 1412 O O . VAL A 1 182 ? -9.088 8.158 17.708 1.00 98.69 182 VAL A O 1
ATOM 1415 N N . LEU A 1 183 ? -7.529 7.858 19.294 1.00 98.31 183 LEU A N 1
ATOM 1416 C CA . LEU A 1 183 ? -6.443 8.562 18.622 1.00 98.31 183 LEU A CA 1
ATOM 1417 C C . LEU A 1 183 ? -5.351 7.543 18.318 1.00 98.31 183 LEU A C 1
ATOM 1419 O O . LEU A 1 183 ? -4.847 6.895 19.235 1.00 98.31 183 LEU A O 1
ATOM 1423 N N . PHE A 1 184 ? -4.957 7.443 17.056 1.00 97.56 184 PHE A N 1
ATOM 1424 C CA . PHE A 1 184 ? -3.849 6.603 16.635 1.00 97.56 184 PHE A CA 1
ATOM 1425 C C . PHE A 1 184 ? -2.884 7.434 15.790 1.00 97.56 184 PHE A C 1
ATOM 1427 O O . PHE A 1 184 ? -3.283 8.143 14.867 1.00 97.56 184 PHE A O 1
ATOM 1434 N N . ARG A 1 185 ? -1.607 7.407 16.166 1.00 96.19 185 ARG A N 1
ATOM 1435 C CA . ARG A 1 185 ? -0.521 8.144 15.530 1.00 96.19 185 ARG A CA 1
ATOM 1436 C C . ARG A 1 185 ? 0.666 7.212 15.361 1.00 96.19 185 ARG A C 1
ATOM 1438 O O . ARG A 1 185 ? 1.079 6.594 16.338 1.00 96.19 185 ARG A O 1
ATOM 1445 N N . TYR A 1 186 ? 1.252 7.211 14.173 1.00 95.81 186 TYR A N 1
ATOM 1446 C CA . TYR A 1 186 ? 2.528 6.555 13.942 1.00 95.81 186 TYR A CA 1
ATOM 1447 C C . TYR A 1 186 ? 3.692 7.358 14.521 1.00 95.81 186 TYR A C 1
ATOM 1449 O O . TYR A 1 186 ? 3.777 8.592 14.398 1.00 95.81 186 TYR A O 1
ATOM 1457 N N . THR A 1 187 ? 4.632 6.625 15.099 1.00 96.12 187 THR A N 1
ATOM 1458 C CA . THR A 1 187 ? 6.019 7.052 15.263 1.00 96.12 187 THR A CA 1
ATOM 1459 C C . THR A 1 187 ? 6.679 7.255 13.895 1.00 96.12 187 THR A C 1
ATOM 1461 O O . THR A 1 187 ? 6.159 6.855 12.854 1.00 96.12 187 THR A O 1
ATOM 1464 N N . ARG A 1 188 ? 7.852 7.900 13.870 1.00 95.25 188 ARG A N 1
ATOM 1465 C CA . ARG A 1 188 ? 8.612 8.048 12.620 1.00 95.25 188 ARG A CA 1
ATOM 1466 C C . ARG A 1 188 ? 9.085 6.696 12.070 1.00 95.25 188 ARG A C 1
ATOM 1468 O O . ARG A 1 188 ? 9.188 6.559 10.862 1.00 95.25 188 ARG A O 1
ATOM 1475 N N . GLU A 1 189 ? 9.367 5.725 12.930 1.00 95.25 189 GLU A N 1
ATOM 1476 C CA . GLU A 1 189 ? 9.783 4.383 12.515 1.00 95.25 189 GLU A CA 1
ATOM 1477 C C . GLU A 1 189 ? 8.633 3.631 11.834 1.00 95.25 189 GLU A C 1
ATOM 1479 O O . GLU A 1 189 ? 8.778 3.208 10.691 1.00 95.25 189 GLU A O 1
ATOM 1484 N N . GLU A 1 190 ? 7.458 3.574 12.469 1.00 94.00 190 GLU A N 1
ATOM 1485 C CA . GLU A 1 190 ? 6.251 2.971 11.879 1.00 94.00 190 GLU A CA 1
ATOM 1486 C C . GLU A 1 190 ? 5.875 3.639 10.550 1.00 94.00 190 GLU A C 1
ATOM 1488 O O . GLU A 1 190 ? 5.499 2.973 9.592 1.00 94.00 190 GLU A O 1
ATOM 1493 N N . GLU A 1 191 ? 6.046 4.958 10.459 1.00 93.06 191 GLU A N 1
ATOM 1494 C CA . GLU A 1 191 ? 5.863 5.735 9.234 1.00 93.06 191 GLU A CA 1
ATOM 1495 C C . GLU A 1 191 ? 6.795 5.293 8.087 1.00 93.06 191 GLU A C 1
ATOM 1497 O O . GLU A 1 191 ? 6.381 5.331 6.930 1.00 93.06 191 GLU A O 1
ATOM 1502 N N . PHE A 1 192 ? 8.034 4.884 8.374 1.00 92.12 192 PHE A N 1
ATOM 1503 C CA . PHE A 1 192 ? 8.954 4.354 7.359 1.00 92.12 192 PHE A CA 1
ATOM 1504 C C . PHE A 1 192 ? 8.645 2.900 6.984 1.00 92.12 192 PHE A C 1
ATOM 1506 O O . PHE A 1 192 ? 8.877 2.523 5.839 1.00 92.12 192 PHE A O 1
ATOM 1513 N N . ILE A 1 193 ? 8.123 2.107 7.924 1.00 90.81 193 ILE A N 1
ATOM 1514 C CA . ILE A 1 193 ? 7.810 0.686 7.718 1.00 90.81 193 ILE A CA 1
ATOM 1515 C C . ILE A 1 193 ? 6.500 0.509 6.941 1.00 90.81 193 ILE A C 1
ATOM 1517 O O . ILE A 1 193 ? 6.439 -0.277 6.003 1.00 90.81 193 ILE A O 1
ATOM 1521 N N . ALA A 1 194 ? 5.444 1.224 7.333 1.00 84.69 194 ALA A N 1
ATOM 1522 C CA . ALA A 1 194 ? 4.077 0.925 6.901 1.00 84.69 194 ALA A CA 1
ATOM 1523 C C . ALA A 1 194 ? 3.677 1.561 5.560 1.00 84.69 194 ALA A C 1
ATOM 1525 O O . ALA A 1 194 ? 2.635 1.226 5.001 1.00 84.69 194 ALA A O 1
ATOM 1526 N N . LYS A 1 195 ? 4.441 2.535 5.061 1.00 78.56 195 LYS A N 1
ATOM 1527 C CA . LYS A 1 195 ? 3.989 3.405 3.970 1.00 78.56 195 LYS A CA 1
ATOM 1528 C C . LYS A 1 195 ? 4.458 2.995 2.593 1.00 78.56 195 LYS A C 1
ATOM 1530 O O . LYS A 1 195 ? 5.530 2.427 2.420 1.00 78.56 195 LYS A O 1
ATOM 1535 N N . HIS A 1 196 ? 3.698 3.443 1.595 1.00 77.50 196 HIS A N 1
ATOM 1536 C CA . HIS A 1 196 ? 4.103 3.352 0.204 1.00 77.50 196 HIS A CA 1
ATOM 1537 C C . HIS A 1 196 ? 5.428 4.078 -0.052 1.00 77.50 196 HIS A C 1
ATOM 1539 O O . HIS A 1 196 ? 5.574 5.279 0.196 1.00 77.50 196 HIS A O 1
ATOM 1545 N N . LEU A 1 197 ? 6.367 3.345 -0.633 1.00 74.31 197 LEU A N 1
ATOM 1546 C CA . LEU A 1 197 ? 7.678 3.825 -1.033 1.00 74.31 197 LEU A CA 1
ATOM 1547 C C . LEU A 1 197 ? 7.720 3.977 -2.552 1.00 74.31 197 LEU A C 1
ATOM 1549 O O . LEU A 1 197 ? 7.151 3.161 -3.276 1.00 74.31 197 LEU A O 1
ATOM 1553 N N . SER A 1 198 ? 8.451 4.976 -3.052 1.00 71.81 198 SER A N 1
ATOM 1554 C CA . SER A 1 198 ? 8.732 5.043 -4.488 1.00 71.81 198 SER A CA 1
ATOM 1555 C C . SER A 1 198 ? 9.442 3.761 -4.906 1.00 71.81 198 SER A C 1
ATOM 1557 O O . SER A 1 198 ? 10.533 3.488 -4.414 1.00 71.81 198 SER A O 1
ATOM 1559 N N . SER A 1 199 ? 8.834 2.990 -5.807 1.00 74.19 199 SER A N 1
ATOM 1560 C CA . SER A 1 199 ? 9.347 1.687 -6.236 1.00 74.19 199 SER A CA 1
ATOM 1561 C C . SER A 1 199 ? 10.788 1.784 -6.738 1.00 74.19 199 SER A C 1
ATOM 1563 O O . SER A 1 199 ? 11.100 2.672 -7.542 1.00 74.19 199 SER A O 1
ATOM 1565 N N . ARG A 1 200 ? 11.627 0.816 -6.361 1.00 78.56 200 ARG A N 1
ATOM 1566 C CA . ARG A 1 200 ? 12.855 0.528 -7.107 1.00 78.56 200 ARG A CA 1
ATOM 1567 C C . ARG A 1 200 ? 12.468 0.182 -8.547 1.00 78.56 200 ARG A C 1
ATOM 1569 O O . ARG A 1 200 ? 11.503 -0.546 -8.765 1.00 78.56 200 ARG A O 1
ATOM 1576 N N . ARG A 1 201 ? 13.184 0.731 -9.527 1.00 78.50 201 ARG A N 1
ATOM 1577 C CA . ARG A 1 201 ? 12.918 0.471 -10.948 1.00 78.50 201 ARG A CA 1
ATOM 1578 C C . ARG A 1 201 ? 14.217 0.205 -11.676 1.00 78.50 201 ARG A C 1
ATOM 1580 O O . ARG A 1 201 ? 15.176 0.957 -11.515 1.00 78.50 201 ARG A O 1
ATOM 1587 N N . GLU A 1 202 ? 14.185 -0.817 -12.513 1.00 82.38 202 GLU A N 1
ATOM 1588 C CA . GLU A 1 202 ? 15.156 -1.039 -13.569 1.00 82.38 202 GLU A CA 1
ATOM 1589 C C . GLU A 1 202 ? 14.482 -0.735 -14.908 1.00 82.38 202 GLU A C 1
ATOM 1591 O O . GLU A 1 202 ? 13.350 -1.146 -15.169 1.00 82.38 202 GLU A O 1
ATOM 1596 N N . SER A 1 203 ? 15.145 0.064 -15.736 1.00 81.50 203 SER A N 1
ATOM 1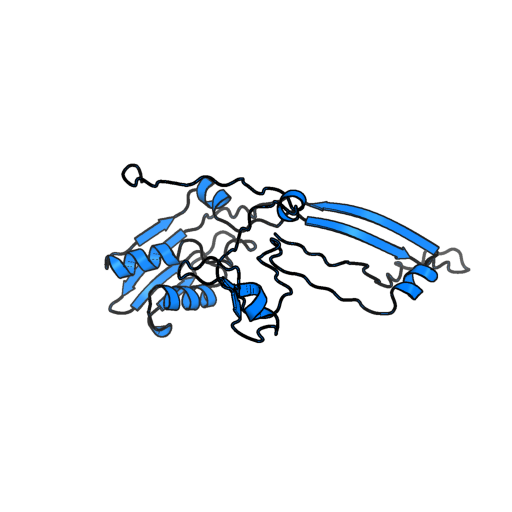597 C CA . SER A 1 203 ? 14.632 0.483 -17.035 1.00 81.50 203 SER A CA 1
ATOM 1598 C C . SER A 1 203 ? 15.716 0.286 -18.079 1.00 81.50 203 SER A C 1
ATOM 1600 O O . SER A 1 203 ? 16.617 1.118 -18.206 1.00 81.50 203 SER A O 1
ATOM 1602 N N . HIS A 1 204 ? 15.580 -0.766 -18.880 1.00 82.94 204 HIS A N 1
ATOM 1603 C CA . HIS A 1 204 ? 16.310 -0.898 -20.136 1.00 82.94 204 HIS A CA 1
ATOM 1604 C C . HIS A 1 204 ? 15.689 0.039 -21.171 1.00 82.94 204 HIS A C 1
ATOM 1606 O O . HIS A 1 204 ? 14.476 0.013 -21.394 1.00 82.94 204 HIS A O 1
ATOM 1612 N N . ARG A 1 205 ? 16.504 0.910 -21.763 1.00 84.69 205 ARG A N 1
ATOM 1613 C CA . ARG A 1 205 ? 16.078 1.844 -22.807 1.00 84.69 205 ARG A CA 1
ATOM 1614 C C . ARG A 1 205 ? 17.012 1.757 -23.996 1.00 84.69 205 ARG A C 1
ATOM 1616 O O . ARG A 1 205 ? 18.231 1.784 -23.837 1.00 84.69 205 ARG A O 1
ATOM 1623 N N . GLN A 1 206 ? 16.401 1.713 -25.169 1.00 85.06 206 GLN A N 1
ATOM 1624 C CA . GLN A 1 206 ? 17.060 1.845 -26.454 1.00 85.06 206 GLN A CA 1
ATOM 1625 C C . GLN A 1 206 ? 16.437 3.043 -27.167 1.00 85.06 206 GLN A C 1
ATOM 1627 O O . GLN A 1 206 ? 15.214 3.099 -27.312 1.00 85.06 206 GLN A O 1
ATOM 1632 N N . THR A 1 207 ? 17.270 3.997 -27.574 1.00 85.12 207 THR A N 1
ATOM 1633 C CA . THR A 1 207 ? 16.836 5.228 -28.243 1.00 85.12 207 THR A CA 1
ATOM 1634 C C . THR A 1 207 ? 17.621 5.397 -29.536 1.00 85.12 207 THR A C 1
ATOM 1636 O O . THR A 1 207 ? 18.851 5.420 -29.501 1.00 85.12 207 THR A O 1
ATOM 1639 N N . GLY A 1 208 ? 16.912 5.511 -30.660 1.00 82.06 208 GLY A N 1
ATOM 1640 C CA . GLY A 1 208 ? 17.476 5.874 -31.960 1.00 82.06 208 GLY A CA 1
ATOM 1641 C C . GLY A 1 208 ? 17.306 7.368 -32.241 1.00 82.06 208 GLY A C 1
ATOM 1642 O O . GLY A 1 208 ? 16.309 7.961 -31.826 1.00 82.06 208 GLY A O 1
ATOM 1643 N N . SER A 1 209 ? 18.267 7.983 -32.928 1.00 78.50 209 SER A N 1
ATOM 1644 C CA . SER A 1 209 ? 18.169 9.376 -33.383 1.00 78.50 209 SER A CA 1
ATOM 1645 C C . SER A 1 209 ? 18.736 9.555 -34.787 1.00 78.50 209 SER A C 1
ATOM 1647 O O . SER A 1 209 ? 19.839 9.080 -35.058 1.00 78.50 209 SER A O 1
ATOM 1649 N N . GLU A 1 210 ? 18.027 10.307 -35.627 1.00 72.69 210 GLU A N 1
ATOM 1650 C CA . GLU A 1 210 ? 18.537 10.841 -36.894 1.00 72.69 210 GLU A CA 1
ATOM 1651 C C . GLU A 1 210 ? 19.333 12.134 -36.647 1.00 72.69 210 GLU A C 1
ATOM 1653 O O . GLU A 1 210 ? 18.925 12.999 -35.860 1.00 72.69 210 GLU A O 1
ATOM 1658 N N . LYS A 1 211 ? 20.459 12.307 -37.338 1.00 62.72 211 LYS A N 1
ATOM 1659 C CA . LYS A 1 211 ? 21.202 13.566 -37.391 1.00 62.72 211 LYS A CA 1
ATOM 1660 C C . LYS A 1 211 ? 20.515 14.500 -38.379 1.00 62.72 211 LYS A C 1
ATOM 1662 O O . LYS A 1 211 ? 20.427 14.216 -39.568 1.00 62.72 211 LYS A O 1
ATOM 1667 N N . ARG A 1 212 ? 20.101 15.677 -37.914 1.00 53.34 212 ARG A N 1
ATOM 1668 C CA . ARG A 1 212 ? 19.652 16.758 -38.795 1.00 53.34 212 ARG A CA 1
ATOM 1669 C C . ARG A 1 212 ? 20.797 17.759 -38.950 1.00 53.34 212 ARG A C 1
ATOM 1671 O O . ARG A 1 212 ? 21.120 18.458 -37.999 1.00 53.34 212 ARG A O 1
ATOM 1678 N N . TRP A 1 213 ? 21.430 17.791 -40.122 1.00 43.09 213 TRP A N 1
ATOM 1679 C CA . TRP A 1 213 ? 22.428 18.808 -40.470 1.00 43.09 213 TRP A CA 1
ATOM 1680 C C . TRP A 1 213 ? 21.781 19.836 -41.402 1.00 43.09 213 TRP A C 1
ATOM 1682 O O . TRP A 1 213 ? 21.293 19.469 -42.473 1.00 43.09 213 TRP A O 1
ATOM 1692 N N . SER A 1 214 ? 21.736 21.104 -40.989 1.00 45.12 214 SER A N 1
ATOM 1693 C CA . SER A 1 214 ? 21.350 22.202 -41.879 1.00 45.12 214 SER A CA 1
ATOM 1694 C C . SER A 1 214 ? 22.547 22.557 -42.780 1.00 45.12 214 SER A C 1
ATOM 1696 O O . SER A 1 214 ? 23.666 22.643 -42.274 1.00 45.12 214 SER A O 1
ATOM 1698 N N . PRO A 1 215 ? 22.364 22.756 -44.104 1.00 45.66 215 PRO A N 1
ATOM 1699 C CA . PRO A 1 215 ? 23.463 23.003 -45.050 1.00 45.66 215 PRO A CA 1
ATOM 1700 C C . PRO A 1 215 ? 24.326 24.246 -44.770 1.00 45.66 215 PRO A C 1
ATOM 1702 O O . PRO A 1 215 ? 25.366 24.422 -45.400 1.00 45.66 215 PRO A O 1
ATOM 1705 N N . ASP A 1 216 ? 23.881 25.124 -43.875 1.00 51.69 216 ASP A N 1
ATOM 1706 C CA . ASP A 1 216 ? 24.501 26.397 -43.505 1.00 51.69 216 ASP A CA 1
ATOM 1707 C C . ASP A 1 216 ? 25.416 26.302 -42.266 1.00 51.69 216 ASP A C 1
ATOM 1709 O O . ASP A 1 216 ? 26.021 27.300 -41.878 1.00 51.69 216 ASP A O 1
ATOM 1713 N N . GLY A 1 217 ? 25.556 25.118 -41.658 1.00 46.72 217 GLY A N 1
ATOM 1714 C CA . GLY A 1 217 ? 26.434 24.903 -40.505 1.00 46.72 217 GLY A CA 1
ATOM 1715 C C . GLY A 1 217 ? 25.919 25.494 -39.187 1.00 46.72 217 GLY A C 1
ATOM 1716 O O . GLY A 1 217 ? 26.678 25.533 -38.217 1.00 46.72 217 GLY A O 1
ATOM 1717 N N . SER A 1 218 ? 24.658 25.932 -39.124 1.00 46.19 218 SER A N 1
ATOM 1718 C CA . SER A 1 218 ? 24.012 26.299 -37.863 1.00 46.19 218 SER A CA 1
ATOM 1719 C C . SER A 1 218 ? 23.468 25.040 -37.165 1.00 46.19 218 SER A C 1
ATOM 1721 O O . SER A 1 218 ? 22.764 24.229 -37.771 1.00 46.19 218 SER A O 1
ATOM 1723 N N . GLU A 1 219 ? 23.786 24.844 -35.877 1.00 44.25 219 GLU A N 1
ATOM 1724 C CA . GLU A 1 219 ? 23.096 23.869 -35.008 1.00 44.25 219 GLU A CA 1
ATOM 1725 C C . GLU A 1 219 ? 21.689 24.389 -34.648 1.00 44.25 219 GLU A C 1
ATOM 1727 O O . GLU A 1 219 ? 21.306 24.494 -33.483 1.00 44.25 219 GLU A O 1
ATOM 1732 N N . ASP A 1 220 ? 20.897 24.752 -35.654 1.00 41.09 220 ASP A N 1
ATOM 1733 C CA . ASP A 1 220 ? 19.520 25.176 -35.455 1.00 41.09 220 ASP A CA 1
ATOM 1734 C C . ASP A 1 220 ? 18.613 23.949 -35.424 1.00 41.09 220 ASP A C 1
ATOM 1736 O O . ASP A 1 220 ? 18.097 23.459 -36.431 1.00 41.09 220 ASP A O 1
ATOM 1740 N N . GLY A 1 221 ? 18.388 23.452 -34.213 1.00 37.53 221 GLY A N 1
ATOM 1741 C CA . GLY A 1 221 ? 17.260 22.581 -33.945 1.00 37.53 221 GLY A CA 1
ATOM 1742 C C . GLY A 1 221 ? 17.496 21.685 -32.754 1.00 37.53 221 GLY A C 1
ATOM 1743 O O . GLY A 1 221 ? 18.267 20.733 -32.824 1.00 37.53 221 GLY A O 1
ATOM 1744 N N . PHE A 1 222 ? 16.729 21.914 -31.686 1.00 35.38 222 PHE A N 1
ATOM 1745 C CA . PHE A 1 222 ? 16.389 20.831 -30.770 1.00 35.38 222 PHE A CA 1
ATOM 1746 C C . PHE A 1 222 ? 16.079 19.579 -31.605 1.00 35.38 222 PHE A C 1
ATOM 1748 O O . PHE A 1 222 ? 15.240 19.672 -32.512 1.00 35.38 222 PHE A O 1
ATOM 1755 N N . PRO A 1 223 ? 16.734 18.433 -31.344 1.00 38.84 223 PRO A N 1
ATOM 1756 C CA . PRO A 1 223 ? 16.447 17.221 -32.086 1.00 38.84 223 PRO A CA 1
ATOM 1757 C C . PRO A 1 223 ? 14.944 16.979 -31.987 1.00 38.84 223 PRO A C 1
ATOM 1759 O O . PRO A 1 223 ? 14.388 16.948 -30.882 1.00 38.84 223 PRO A O 1
ATOM 1762 N N . ARG A 1 224 ? 14.260 16.836 -33.131 1.00 42.09 224 ARG A N 1
ATOM 1763 C CA . ARG A 1 224 ? 12.938 16.215 -33.118 1.00 42.09 224 ARG A CA 1
ATOM 1764 C C . ARG A 1 224 ? 13.178 14.802 -32.621 1.00 42.09 224 ARG A C 1
ATOM 1766 O O . ARG A 1 224 ? 13.578 13.933 -33.386 1.00 42.09 224 ARG A O 1
ATOM 1773 N N . GLN A 1 225 ? 12.977 14.605 -31.324 1.00 37.31 225 GLN A N 1
ATOM 1774 C CA . GLN A 1 225 ? 12.848 13.285 -30.746 1.00 37.31 225 GLN A CA 1
ATOM 1775 C C . GLN A 1 225 ? 11.584 12.692 -31.363 1.00 37.31 225 GLN A C 1
ATOM 1777 O O . GLN A 1 225 ? 10.475 12.881 -30.866 1.00 37.31 225 GLN A O 1
ATOM 1782 N N . HIS A 1 226 ? 11.740 12.025 -32.503 1.00 37.25 226 HIS A N 1
ATOM 1783 C CA . HIS A 1 226 ? 10.829 10.956 -32.848 1.00 37.25 226 HIS A CA 1
ATOM 1784 C C . HIS A 1 226 ? 10.950 9.976 -31.689 1.00 37.25 226 HIS A C 1
ATOM 1786 O O . HIS A 1 226 ? 12.054 9.606 -31.300 1.00 37.25 226 HIS A O 1
ATOM 1792 N N . TRP A 1 227 ? 9.832 9.698 -31.034 1.00 36.41 227 TRP A N 1
ATOM 1793 C CA . TRP A 1 227 ? 9.798 8.990 -29.765 1.00 36.41 227 TRP A CA 1
ATOM 1794 C C . TRP A 1 227 ? 9.393 7.532 -30.002 1.00 36.41 227 TRP A C 1
ATOM 1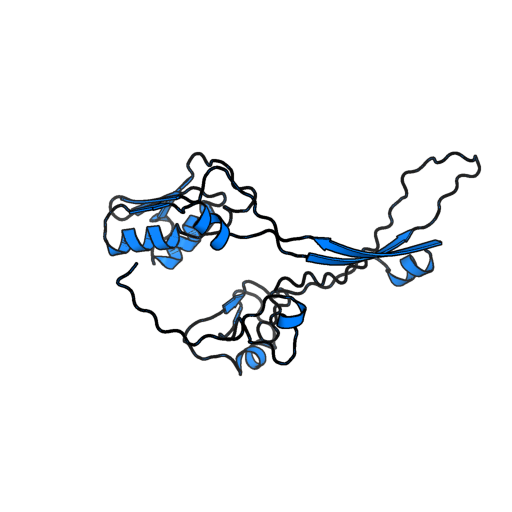796 O O . TRP A 1 227 ? 8.267 7.172 -29.658 1.00 36.41 227 TRP A O 1
ATOM 1806 N N . PRO A 1 228 ? 10.243 6.648 -30.560 1.00 35.03 228 PRO A N 1
ATOM 1807 C CA . PRO A 1 228 ? 10.032 5.235 -30.373 1.00 35.03 228 PRO A CA 1
ATOM 1808 C C . PRO A 1 228 ? 10.598 4.917 -28.987 1.00 35.03 228 PRO A C 1
ATOM 1810 O O . PRO A 1 228 ? 11.761 4.552 -28.825 1.00 35.03 228 PRO A O 1
ATOM 1813 N N . LEU A 1 229 ? 9.788 5.102 -27.938 1.00 32.56 229 LEU A N 1
ATOM 1814 C CA . LEU A 1 229 ? 10.075 4.443 -26.667 1.00 32.56 229 LEU A CA 1
ATOM 1815 C C . LEU A 1 229 ? 10.021 2.945 -26.959 1.00 32.56 229 LEU A C 1
ATOM 1817 O O . LEU A 1 229 ? 8.942 2.354 -26.973 1.00 32.56 229 LEU A O 1
ATOM 1821 N N . ARG A 1 230 ? 11.182 2.302 -27.130 1.00 38.94 230 ARG A N 1
ATOM 1822 C CA . ARG A 1 230 ? 11.289 0.875 -26.840 1.00 38.94 230 ARG A CA 1
ATOM 1823 C C . ARG A 1 230 ? 11.237 0.782 -25.328 1.00 38.94 230 ARG A C 1
ATOM 1825 O O . ARG A 1 230 ? 12.248 0.709 -24.640 1.00 38.94 230 ARG A O 1
ATOM 1832 N N . GLN A 1 231 ? 10.030 0.886 -24.800 1.00 31.83 231 GLN A N 1
ATOM 1833 C CA . GLN A 1 231 ? 9.747 0.246 -23.548 1.00 31.83 231 GLN A CA 1
ATOM 1834 C C . GLN A 1 231 ? 9.166 -1.110 -23.928 1.00 31.83 231 GLN A C 1
ATOM 1836 O O . GLN A 1 231 ? 7.993 -1.193 -24.284 1.00 31.83 231 GLN A O 1
ATOM 1841 N N . PRO A 1 232 ? 9.890 -2.218 -23.726 1.00 28.94 232 PRO A N 1
ATOM 1842 C CA . PRO A 1 232 ? 9.241 -3.196 -22.885 1.00 28.94 232 PRO A CA 1
ATOM 1843 C C . PRO A 1 232 ? 8.887 -2.424 -21.606 1.00 28.94 232 PRO A C 1
ATOM 1845 O O . PRO A 1 232 ? 9.723 -2.232 -20.726 1.00 28.94 232 PRO A O 1
ATOM 1848 N N . LEU A 1 233 ? 7.661 -1.891 -21.515 1.00 31.19 233 LEU A N 1
ATOM 1849 C CA . LEU A 1 233 ? 7.083 -1.493 -20.234 1.00 31.19 233 LEU A CA 1
ATOM 1850 C C . LEU A 1 233 ? 6.781 -2.785 -19.481 1.00 31.19 233 LEU A C 1
ATOM 1852 O O . LEU A 1 233 ? 5.696 -3.017 -18.970 1.00 31.19 233 LEU A O 1
ATOM 1856 N N . THR A 1 234 ? 7.802 -3.605 -19.278 1.00 33.38 234 THR A N 1
ATOM 1857 C CA . THR A 1 234 ? 7.906 -4.361 -18.055 1.00 33.38 234 THR A CA 1
ATOM 1858 C C . THR A 1 234 ? 8.181 -3.345 -16.949 1.00 33.38 234 THR A C 1
ATOM 1860 O O . THR A 1 234 ? 9.236 -3.331 -16.332 1.00 33.38 234 THR A O 1
ATOM 1863 N N . HIS A 1 235 ? 7.203 -2.468 -16.685 1.00 32.91 235 HIS A N 1
ATOM 1864 C CA . HIS A 1 235 ? 6.924 -2.013 -15.336 1.00 32.91 235 HIS A CA 1
ATOM 1865 C C . HIS A 1 235 ? 6.474 -3.256 -14.582 1.00 32.91 235 HIS A C 1
ATOM 1867 O O . HIS A 1 235 ? 5.292 -3.536 -14.433 1.00 32.91 235 HIS A O 1
ATOM 1873 N N . ARG A 1 236 ? 7.465 -4.068 -14.219 1.00 36.50 236 ARG A N 1
ATOM 1874 C CA . ARG A 1 236 ? 7.308 -5.199 -13.326 1.00 36.50 236 ARG A CA 1
ATOM 1875 C C . ARG A 1 236 ? 7.547 -4.628 -11.950 1.00 36.50 236 ARG A C 1
ATOM 1877 O O . ARG A 1 236 ? 8.672 -4.538 -11.472 1.00 36.50 236 ARG A O 1
ATOM 1884 N N . THR A 1 237 ? 6.478 -4.088 -11.395 1.00 31.97 237 THR A N 1
ATOM 1885 C CA . THR A 1 237 ? 6.408 -3.891 -9.959 1.00 31.97 237 THR A CA 1
ATOM 1886 C C . THR A 1 237 ? 6.043 -5.263 -9.407 1.00 31.97 237 THR A C 1
ATOM 1888 O O . THR A 1 237 ? 5.024 -5.824 -9.815 1.00 31.97 237 THR A O 1
ATOM 1891 N N . VAL A 1 238 ? 6.952 -5.843 -8.624 1.00 33.66 238 VAL A N 1
ATOM 1892 C CA . VAL A 1 238 ? 6.604 -6.922 -7.694 1.00 33.66 238 VAL A CA 1
ATOM 1893 C C . VAL A 1 238 ? 5.782 -6.288 -6.582 1.00 33.66 238 VAL A C 1
ATOM 1895 O O . VAL A 1 238 ? 6.176 -5.173 -6.159 1.00 33.66 238 VAL A O 1
#

Radius of gyration: 24.29 Å; chains: 1; bounding box: 51×50×71 Å

Secondary structure (DSSP, 8-state):
-TT-------PPP--SHHHHHSTTPPPS--SPEEESS---TTHHHHHTT---SS--EEESS-S--BGGGTBS-------S-HHHHHHT-SEEEEEEEEE--B----SSPPEEEEEEETTEEEEEE--S-HHHHHHHHHHHTT--GGGEEEEE---S--TTTTSS-SSHHHHHHHHHHH-S-EEEE--HHHHHHHS--BPPEEEEEEEEE-----TT-------------B--------

pLDDT: mean 85.53, std 17.73, range [28.94, 98.75]

InterPro domains:
  IPR008274 Aldehyde oxidase/xanthine dehydrogenase, first molybdopterin binding domain [PF02738] (69-208)
  IPR016208 Aldehyde oxidase/xanthine dehydrogenase-like [PTHR11908] (2-194)
  IPR037165 Aldehyde oxidase/xanthine dehydrogenase, molybdopterin binding domain superfamily [SSF56003] (4-200)

Foldseek 3Di:
DVVDDDDDDDDDDDDDPVLLQDPPRDQPAQAQEDELDDDDPCSCVLNVRGDPPVDYHYDDYQQCDRSRRLFRGADDDWDPDLVVLQVQFPDKDKDKDKDDKADPPQVFFWKWKWADDPQAIEIETLAPCQPVLLVVLCVLLVHDSVSYHYDDDDHRDQRPFRHDDFCRNVQRNCCSVVNGMDIDTDDVVCRVVGTDIDDIDMWIWMAGFDDDDDPVRDPPDDGPRPDGTPDSPPPRDD

Sequence (238 aa):
MKLIDVEYEVLKPVMSIDEAMAEDAPVVHDEPVVYVAGAPDTLEDDNSHAAQRGEHMIINFPIGSRPRKNIAASIHGHIGDMDKGFADADVIIERTYNSTQAQQCPTETHICFTRMDGDRLVIHASTQVPWHLRRQVARLVGMKQHKVHVIKERVGGGFGSKQDILLEEVCAWATCVTGRPVLFRYTREEEFIAKHLSSRRESHRQTGSEKRWSPDGSEDGFPRQHWPLRQPLTHRTV

Organism: Escherichia coli (NCBI:txid562)